Protein AF-A0A520E790-F1 (afdb_monomer_lite)

Foldseek 3Di:
DVVVVVVVVVVVVVVVVVVVVVVVPPPPPCLPDPVNLVVVLLVVLLVLLLVLVVVLCVLPVVVCVVDDPVVVVVVSVVVSVVSSVVLCVLCVVLVVLVVDPDPCCPDPVNVVVSLVSNLVSSLVVSVLSLVQSLVCVPPVDRDDCVCVVVCVPPPCPVVVVVVSCVVPVVSVVVSVVSSVVSNVVSVVDDNDDD

pLDDT: mean 70.54, std 14.1, range [41.44, 87.44]

Structure (mmCIF, N/CA/C/O backbone):
data_AF-A0A520E790-F1
#
_entry.id   AF-A0A520E790-F1
#
loop_
_atom_site.group_PDB
_atom_site.id
_atom_site.type_symbol
_atom_site.label_atom_id
_atom_site.label_alt_id
_atom_site.label_comp_id
_atom_site.label_asym_id
_atom_site.label_entity_id
_atom_site.label_seq_id
_atom_site.pdbx_PDB_ins_code
_atom_site.Cartn_x
_atom_site.Cartn_y
_atom_site.Cartn_z
_atom_site.occupancy
_atom_site.B_iso_or_equiv
_atom_site.auth_seq_id
_atom_site.auth_comp_id
_atom_site.auth_asym_id
_atom_site.auth_atom_id
_atom_site.pdbx_PDB_model_num
ATOM 1 N N . MET A 1 1 ? -52.398 39.952 37.184 1.00 58.78 1 MET A N 1
ATOM 2 C CA . MET A 1 1 ? -51.248 39.103 37.588 1.00 58.78 1 MET A CA 1
ATOM 3 C C . MET A 1 1 ? -51.331 37.661 37.069 1.00 58.78 1 MET A C 1
ATOM 5 O O . MET A 1 1 ? -50.298 37.153 36.661 1.00 58.78 1 MET A O 1
ATOM 9 N N . GLN A 1 2 ? -52.500 37.002 37.021 1.00 54.47 2 GLN A N 1
ATOM 10 C CA . GLN A 1 2 ? -52.620 35.596 36.566 1.00 54.47 2 GLN A CA 1
ATOM 11 C C . GLN A 1 2 ? -52.364 35.361 35.062 1.00 54.47 2 GLN A C 1
ATOM 13 O O . GLN A 1 2 ? -51.805 34.333 34.692 1.00 54.47 2 GLN A O 1
ATOM 18 N N . THR A 1 3 ? -52.694 36.318 34.191 1.00 54.03 3 THR A N 1
ATOM 19 C CA . THR A 1 3 ? -52.482 36.211 32.733 1.00 54.03 3 THR A CA 1
ATOM 20 C C . THR A 1 3 ? -51.003 36.217 32.328 1.00 54.03 3 THR A C 1
ATOM 22 O O . THR A 1 3 ? -50.614 35.474 31.433 1.00 54.03 3 THR A O 1
ATOM 25 N N . GLN A 1 4 ? -50.145 36.963 33.036 1.00 53.28 4 GLN A N 1
ATOM 26 C CA . GLN A 1 4 ? -48.695 36.995 32.780 1.00 53.28 4 GLN A CA 1
ATOM 27 C C . GLN A 1 4 ? -48.017 35.646 33.105 1.00 53.28 4 GLN A C 1
ATOM 29 O O . GLN A 1 4 ? -47.080 35.229 32.425 1.00 53.28 4 GLN A O 1
ATOM 34 N N . PHE A 1 5 ? -48.516 34.945 34.131 1.00 55.78 5 PHE A N 1
ATOM 35 C CA . PHE A 1 5 ? -47.999 33.645 34.575 1.00 55.78 5 PHE A CA 1
ATOM 36 C C . PHE A 1 5 ? -48.330 32.514 33.588 1.00 55.78 5 PHE A C 1
ATOM 38 O O . PHE A 1 5 ? -47.494 31.645 33.328 1.00 55.78 5 PHE A O 1
ATOM 45 N N . TYR A 1 6 ? -49.522 32.549 32.987 1.00 55.97 6 TYR A N 1
ATOM 46 C CA . TYR A 1 6 ? -49.930 31.582 31.963 1.00 55.97 6 TYR A CA 1
ATOM 47 C C . TYR A 1 6 ? -49.116 31.725 30.668 1.00 55.97 6 TYR A C 1
ATOM 49 O O . TYR A 1 6 ? -48.702 30.735 30.073 1.00 55.97 6 TYR A O 1
ATOM 57 N N . ILE A 1 7 ? -48.806 32.957 30.257 1.00 56.66 7 ILE A N 1
ATOM 58 C CA . ILE A 1 7 ? -48.012 33.201 29.042 1.00 56.66 7 ILE A CA 1
ATOM 59 C C . ILE A 1 7 ? -46.547 32.767 29.242 1.00 56.66 7 ILE A C 1
ATOM 61 O O . ILE A 1 7 ? -45.969 32.132 28.361 1.00 56.66 7 ILE A O 1
ATOM 65 N N . SER A 1 8 ? -45.964 33.026 30.420 1.00 55.69 8 SER A N 1
ATOM 66 C CA . SER A 1 8 ? -44.601 32.585 30.763 1.00 55.69 8 SER A CA 1
ATOM 67 C C . SER A 1 8 ? -44.461 31.053 30.793 1.00 55.69 8 SER A C 1
ATOM 69 O O . SER A 1 8 ? -43.501 30.491 30.259 1.00 55.69 8 SER A O 1
ATOM 71 N N . SER A 1 9 ? -45.452 30.350 31.349 1.00 56.56 9 SER A N 1
ATOM 72 C CA . SER A 1 9 ? -45.448 28.880 31.418 1.00 56.56 9 SER A CA 1
ATOM 73 C C . SER A 1 9 ? -45.599 28.216 30.043 1.00 56.56 9 SER A C 1
ATOM 75 O O . SER A 1 9 ? -44.879 27.257 29.757 1.00 56.56 9 SER A O 1
ATOM 77 N N . ILE A 1 10 ? -46.429 28.765 29.149 1.00 59.25 10 ILE A N 1
ATOM 78 C CA . ILE A 1 10 ? -46.562 28.284 27.760 1.00 59.25 10 ILE A CA 1
ATOM 79 C C . ILE A 1 10 ? -45.262 28.504 26.964 1.00 59.25 10 ILE A C 1
ATOM 81 O O . ILE A 1 10 ? -44.822 27.611 26.234 1.00 59.25 10 ILE A O 1
ATOM 85 N N . PHE A 1 11 ? -44.604 29.657 27.130 1.00 55.88 11 PHE A N 1
ATOM 86 C CA . PHE A 1 11 ? -43.344 29.959 26.438 1.00 55.88 11 PHE A CA 1
ATOM 87 C C . PHE A 1 11 ? -42.200 29.039 26.896 1.00 55.88 11 PHE A C 1
ATOM 89 O O . PHE A 1 11 ? -41.407 28.557 26.084 1.00 55.88 11 PHE A O 1
ATOM 96 N N . THR A 1 12 ? -42.166 28.721 28.192 1.00 57.19 12 THR A N 1
ATOM 97 C CA . THR A 1 12 ? -41.185 27.790 28.768 1.00 57.19 12 THR A CA 1
ATOM 98 C C . THR A 1 12 ? -41.418 26.356 28.274 1.00 57.19 12 THR A C 1
ATOM 100 O O . THR A 1 12 ? -40.461 25.679 27.899 1.00 57.19 12 THR A O 1
ATOM 103 N N . TYR A 1 13 ? -42.677 25.908 28.176 1.00 56.22 13 TYR A N 1
ATOM 104 C CA . TYR A 1 13 ? -43.026 24.572 27.670 1.00 56.22 13 TYR A CA 1
ATOM 105 C C . TYR A 1 13 ? -42.624 24.372 26.196 1.00 56.22 13 TYR A C 1
ATOM 107 O O . TYR A 1 13 ? -42.017 23.355 25.850 1.00 56.22 13 TYR A O 1
ATOM 115 N N . ASN A 1 14 ? -42.882 25.361 25.332 1.00 59.22 14 ASN A N 1
ATOM 116 C CA . ASN A 1 14 ? -42.493 25.300 23.916 1.00 59.22 14 ASN A CA 1
ATOM 117 C C . ASN A 1 14 ? -40.972 25.360 23.706 1.00 59.22 14 ASN A C 1
ATOM 119 O O . ASN A 1 14 ? -40.449 24.661 22.840 1.00 59.22 14 ASN A O 1
ATOM 123 N N . SER A 1 15 ? -40.247 26.145 24.511 1.00 59.31 15 SER A N 1
ATOM 124 C CA . SER A 1 15 ? -38.780 26.225 24.452 1.00 59.31 15 SER A CA 1
ATOM 125 C C . SER A 1 15 ? -38.113 24.882 24.791 1.00 59.31 15 SER A C 1
ATOM 127 O O . SER A 1 15 ? -37.240 24.413 24.057 1.00 59.31 15 SER A O 1
ATOM 129 N N . VAL A 1 16 ? -38.584 24.207 25.847 1.00 60.78 16 VAL A N 1
ATOM 130 C CA . VAL A 1 16 ? -38.056 22.900 26.275 1.00 60.78 16 VAL A CA 1
ATOM 131 C C . VAL A 1 16 ? -38.382 21.799 25.259 1.00 60.78 16 VAL A C 1
ATOM 133 O O . VAL A 1 16 ? -37.506 20.999 24.930 1.00 60.78 16 VAL A O 1
ATOM 136 N N . ASN A 1 17 ? -39.595 21.783 24.693 1.00 59.53 17 ASN A N 1
ATOM 137 C CA . ASN A 1 17 ? -39.958 20.831 23.635 1.00 59.53 17 ASN A CA 1
ATOM 138 C C . ASN A 1 17 ? -39.173 21.062 22.334 1.00 59.53 17 ASN A C 1
ATOM 140 O O . ASN A 1 17 ? -38.773 20.097 21.686 1.00 59.53 17 ASN A O 1
ATOM 144 N N . CYS A 1 18 ? -38.890 22.318 21.975 1.00 55.62 18 CYS A N 1
ATOM 145 C CA . CYS A 1 18 ? -38.075 22.648 20.804 1.00 55.62 18 CYS A CA 1
ATOM 146 C C . CYS A 1 18 ? -36.611 22.203 20.990 1.00 55.62 18 CYS A C 1
ATOM 148 O O . CYS A 1 18 ? -36.009 21.637 20.076 1.00 55.62 18 CYS A O 1
ATOM 150 N N . GLN A 1 19 ? -36.056 22.348 22.200 1.00 59.59 19 GLN A N 1
ATOM 151 C CA . GLN A 1 19 ? -34.736 21.804 22.546 1.00 59.59 19 GLN A CA 1
ATOM 152 C C . GLN A 1 19 ? -34.710 20.265 22.557 1.00 59.59 19 GLN A C 1
ATOM 154 O O . GLN A 1 19 ? -33.727 19.671 22.112 1.00 59.59 19 GLN A O 1
ATOM 159 N N . LEU A 1 20 ? -35.778 19.608 23.020 1.00 59.16 20 LEU A N 1
ATOM 160 C CA . LEU A 1 20 ? -35.927 18.148 22.973 1.00 59.16 20 LEU A CA 1
ATOM 161 C C . LEU A 1 20 ? -36.019 17.624 21.533 1.00 59.16 20 LEU A C 1
ATOM 163 O O . LEU A 1 20 ? -35.314 16.676 21.190 1.00 59.16 20 LEU A O 1
ATOM 167 N N . LEU A 1 21 ? -36.813 18.270 20.677 1.00 59.22 21 LEU A N 1
ATOM 168 C CA . LEU A 1 21 ? -36.942 17.932 19.255 1.00 59.22 21 LEU A CA 1
ATOM 169 C C . LEU A 1 21 ? -35.619 18.122 18.499 1.00 59.22 21 LEU A C 1
ATOM 171 O O . LEU A 1 21 ? -35.200 17.219 17.777 1.00 59.22 21 LEU A O 1
ATOM 175 N N . LEU A 1 22 ? -34.901 19.226 18.741 1.00 58.66 22 LEU A N 1
ATOM 176 C CA . LEU A 1 22 ? -33.582 19.476 18.140 1.00 58.66 22 LEU A CA 1
ATOM 177 C C . LEU A 1 22 ? -32.503 18.483 18.592 1.00 58.66 22 LEU A C 1
ATOM 179 O O . LEU A 1 22 ? -31.534 18.258 17.862 1.00 58.66 22 LEU A O 1
ATOM 183 N N . LYS A 1 23 ? -32.654 17.885 19.779 1.00 56.38 23 LYS A N 1
ATOM 184 C CA . LYS A 1 23 ? -31.752 16.847 20.295 1.00 56.38 23 LYS A CA 1
ATOM 185 C C . LYS A 1 23 ? -32.033 15.475 19.670 1.00 56.38 23 LYS A C 1
ATOM 187 O O . LYS A 1 23 ? -31.098 14.695 19.517 1.00 56.38 23 LYS A O 1
ATOM 192 N N . MET A 1 24 ? -33.279 15.202 19.266 1.00 55.88 24 MET A N 1
ATOM 193 C CA . MET A 1 24 ? -33.668 13.965 18.568 1.00 55.88 24 MET A CA 1
ATOM 194 C C . MET A 1 24 ? -33.307 13.969 17.072 1.00 55.88 24 MET A C 1
ATOM 196 O O . MET A 1 24 ? -33.122 12.903 16.494 1.00 55.88 24 MET A O 1
ATOM 200 N N . THR A 1 25 ? -33.156 15.143 16.447 1.00 53.72 25 THR A N 1
ATOM 201 C CA . THR A 1 25 ? -32.774 15.294 15.027 1.00 53.72 25 THR A CA 1
ATOM 202 C C . THR A 1 25 ? -31.285 15.558 14.799 1.00 53.72 25 THR A C 1
ATOM 204 O O . THR A 1 25 ? -30.902 15.953 13.700 1.00 53.72 25 THR A O 1
ATOM 207 N N . GLN A 1 26 ? -30.420 15.374 15.801 1.00 50.78 26 GLN A N 1
ATOM 208 C CA . GLN A 1 26 ? -28.979 15.401 15.546 1.00 50.78 26 GLN A CA 1
ATOM 209 C C . GLN A 1 26 ? -28.615 14.133 14.764 1.00 50.78 26 GLN A C 1
ATOM 211 O O . GLN A 1 26 ? -28.761 13.039 15.317 1.00 50.78 26 GLN A O 1
ATOM 216 N N . PRO A 1 27 ? -28.166 14.230 13.495 1.00 41.44 27 PRO A N 1
ATOM 217 C CA . PRO A 1 27 ? -27.719 13.063 12.756 1.00 41.44 27 PRO A CA 1
ATOM 218 C C . PRO A 1 27 ? -26.587 12.430 13.555 1.00 41.44 27 PRO A C 1
ATOM 220 O O . PRO A 1 27 ? -25.546 13.046 13.796 1.00 41.44 27 PRO A O 1
ATOM 223 N N . ASN A 1 28 ? -26.862 11.219 14.034 1.00 42.75 28 ASN A N 1
ATOM 224 C CA . ASN A 1 28 ? -25.993 10.463 14.909 1.00 42.75 28 ASN A CA 1
ATOM 225 C C . ASN A 1 28 ? -24.577 10.479 14.322 1.00 42.75 28 ASN A C 1
ATOM 227 O O . ASN A 1 28 ? -24.386 10.199 13.134 1.00 42.75 28 ASN A O 1
ATOM 231 N N . LYS A 1 29 ? -23.611 10.919 15.130 1.00 44.19 29 LYS A N 1
ATOM 232 C CA . LYS A 1 29 ? -22.234 11.220 14.737 1.00 44.19 29 LYS A CA 1
ATOM 233 C C . LYS A 1 29 ? -21.560 9.933 14.278 1.00 44.19 29 LYS A C 1
ATOM 235 O O . LYS A 1 29 ? -20.901 9.289 15.077 1.00 44.19 29 LYS A O 1
ATOM 240 N N . SER A 1 30 ? -21.784 9.578 13.009 1.00 45.53 30 SER A N 1
ATOM 241 C CA . SER A 1 30 ? -21.309 8.399 12.279 1.00 45.53 30 SER A CA 1
ATOM 242 C C . SER A 1 30 ? -20.645 7.368 13.191 1.00 45.53 30 SER A C 1
ATOM 244 O O . SER A 1 30 ? -19.416 7.287 13.258 1.00 45.53 30 SER A O 1
ATOM 246 N N . GLU A 1 31 ? -21.460 6.586 13.904 1.00 50.09 31 GLU A N 1
ATOM 247 C CA . GLU A 1 31 ? -21.016 5.325 14.488 1.00 50.09 31 GLU A CA 1
ATOM 248 C C . GLU A 1 31 ? -20.663 4.410 13.315 1.00 50.09 31 GLU A C 1
ATOM 250 O O . GLU A 1 31 ? -21.467 3.621 12.817 1.00 50.09 31 GLU A O 1
ATOM 255 N N . LYS A 1 32 ? -19.468 4.606 12.752 1.00 52.78 32 LYS A N 1
ATOM 256 C CA . LYS A 1 32 ? -18.993 3.770 11.662 1.00 52.78 32 LYS A CA 1
ATOM 257 C C . LYS A 1 32 ? -18.826 2.382 12.245 1.00 52.78 32 LYS A C 1
ATOM 259 O O . LYS A 1 32 ? -17.921 2.150 13.046 1.00 52.78 32 LYS A O 1
ATOM 264 N N . SER A 1 33 ? -19.704 1.479 11.815 1.00 68.56 33 SER A N 1
ATOM 265 C CA . SER A 1 33 ? -19.596 0.050 12.076 1.00 68.56 33 SER A CA 1
ATOM 266 C C . SER A 1 33 ? -18.138 -0.386 11.931 1.00 68.56 33 SER A C 1
ATOM 268 O O . SER A 1 33 ? -17.451 0.011 10.987 1.00 68.56 33 SER A O 1
ATOM 270 N N . ILE A 1 34 ? -17.653 -1.193 12.873 1.00 71.50 34 ILE A N 1
ATOM 271 C CA . ILE A 1 34 ? -16.273 -1.704 12.896 1.00 71.50 34 ILE A CA 1
ATOM 272 C C . ILE A 1 34 ? -15.868 -2.286 11.530 1.00 71.50 34 ILE A C 1
ATOM 274 O O . ILE A 1 34 ? -14.732 -2.109 11.086 1.00 71.50 34 ILE A O 1
ATOM 278 N N . TYR A 1 35 ? -16.831 -2.888 10.826 1.00 75.31 35 TYR A N 1
ATOM 279 C CA . TYR A 1 35 ? -16.665 -3.439 9.487 1.00 75.31 35 TYR A CA 1
ATOM 280 C C . TYR A 1 35 ? -16.432 -2.363 8.418 1.00 75.31 35 TYR A C 1
ATOM 282 O O . TYR A 1 35 ? -15.585 -2.550 7.550 1.00 75.31 35 TYR A O 1
ATOM 290 N N . LEU A 1 36 ? -17.098 -1.206 8.505 1.00 77.38 36 LEU A N 1
ATOM 291 C CA . LEU A 1 36 ? -16.861 -0.070 7.604 1.00 77.38 36 LEU A CA 1
ATOM 292 C C . LEU A 1 36 ? -15.467 0.530 7.809 1.00 77.38 36 LEU A C 1
ATOM 294 O O . LEU A 1 36 ? -14.796 0.882 6.840 1.00 77.38 36 LEU A O 1
ATOM 298 N N . ALA A 1 37 ? -15.008 0.626 9.059 1.00 76.94 37 ALA A N 1
ATOM 299 C CA . ALA A 1 37 ? -13.653 1.090 9.347 1.00 76.94 37 ALA A CA 1
ATOM 300 C C . ALA A 1 37 ? -12.593 0.111 8.813 1.00 76.94 37 ALA A C 1
ATOM 302 O O . ALA A 1 37 ? -11.568 0.543 8.282 1.00 76.94 37 ALA A O 1
ATOM 303 N N . LEU A 1 38 ? -12.846 -1.197 8.917 1.00 77.62 38 LEU A N 1
ATOM 304 C CA . LEU A 1 38 ? -11.974 -2.226 8.355 1.00 77.62 38 LEU A CA 1
ATOM 305 C C . LEU A 1 38 ? -11.946 -2.165 6.822 1.00 77.62 38 LEU A C 1
ATOM 307 O O . LEU A 1 38 ? -10.863 -2.116 6.243 1.00 77.62 38 LEU A O 1
ATOM 311 N N . ALA A 1 39 ? -13.116 -2.088 6.183 1.00 82.31 39 ALA A N 1
ATOM 312 C CA . ALA A 1 39 ? -13.239 -1.967 4.733 1.00 82.31 39 ALA A CA 1
ATOM 313 C C . ALA A 1 39 ? -12.495 -0.733 4.207 1.00 82.31 39 ALA A C 1
ATOM 315 O O . ALA A 1 39 ? -11.706 -0.850 3.275 1.00 82.31 39 ALA A O 1
ATOM 316 N N . TYR A 1 40 ? -12.647 0.426 4.858 1.00 84.62 40 TYR A N 1
ATOM 317 C CA . TYR A 1 40 ? -11.905 1.633 4.486 1.00 84.62 40 TYR A CA 1
ATOM 318 C C . TYR A 1 40 ? -10.386 1.426 4.531 1.00 84.62 40 TYR A C 1
ATOM 320 O O . TYR A 1 40 ? -9.685 1.830 3.606 1.00 84.62 40 TYR A O 1
ATOM 328 N N . ARG A 1 41 ? -9.866 0.784 5.585 1.00 82.62 41 ARG A N 1
ATOM 329 C CA . ARG A 1 41 ? -8.424 0.522 5.728 1.00 82.62 41 ARG A CA 1
ATOM 330 C C . ARG A 1 41 ? -7.901 -0.398 4.625 1.00 82.62 41 ARG A C 1
ATOM 332 O O . ARG A 1 41 ? -6.829 -0.135 4.089 1.00 82.62 41 ARG A O 1
ATOM 339 N N . PHE A 1 42 ? -8.659 -1.432 4.265 1.00 83.50 42 PHE A N 1
ATOM 340 C CA . PHE A 1 42 ? -8.308 -2.326 3.158 1.00 83.50 42 PHE A CA 1
ATOM 341 C C . PHE A 1 42 ? -8.361 -1.621 1.800 1.00 83.50 42 PHE A C 1
ATOM 343 O O . PHE A 1 42 ? -7.429 -1.758 1.011 1.00 83.50 42 PHE A O 1
ATOM 350 N N . THR A 1 43 ? -9.395 -0.821 1.538 1.00 86.12 43 THR A N 1
ATOM 351 C CA . THR A 1 43 ? -9.492 -0.037 0.298 1.00 86.12 43 THR A CA 1
ATOM 352 C C . THR A 1 43 ? -8.340 0.956 0.175 1.00 86.12 43 THR A C 1
ATOM 354 O O . THR A 1 43 ? -7.735 1.077 -0.885 1.00 86.12 43 THR A O 1
ATOM 357 N N . LEU A 1 44 ? -7.989 1.632 1.267 1.00 85.88 44 LEU A N 1
ATOM 358 C CA . LEU A 1 44 ? -6.854 2.547 1.319 1.00 85.88 44 LEU A CA 1
ATOM 359 C C . LEU A 1 44 ? -5.537 1.831 0.992 1.00 85.88 44 LEU A C 1
ATOM 361 O O . LEU A 1 44 ? -4.747 2.347 0.206 1.00 85.88 44 LEU A O 1
ATOM 365 N N . LEU A 1 45 ? -5.315 0.636 1.548 1.00 84.94 45 LEU A N 1
ATOM 366 C CA . LEU A 1 45 ? -4.145 -0.183 1.222 1.00 84.94 45 LEU A CA 1
ATOM 367 C C . LEU A 1 45 ? -4.110 -0.578 -0.254 1.00 84.94 45 LEU A C 1
ATOM 369 O O . LEU A 1 45 ? -3.059 -0.469 -0.880 1.00 84.94 45 LEU A O 1
ATOM 373 N N . LEU A 1 46 ? -5.248 -0.980 -0.823 1.00 86.50 46 LEU A N 1
ATOM 374 C CA . LEU A 1 46 ? -5.342 -1.306 -2.246 1.00 86.50 46 LEU A CA 1
ATOM 375 C C . 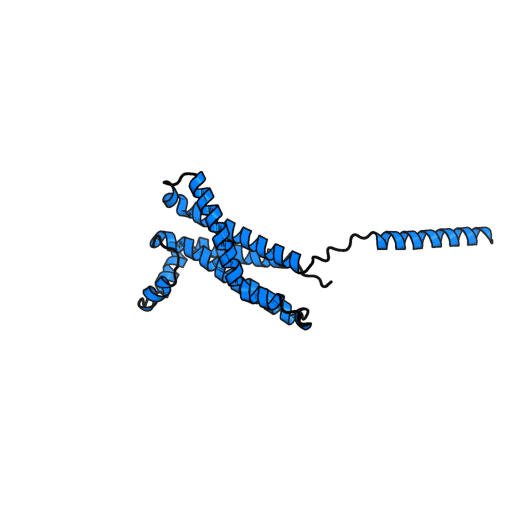LEU A 1 46 ? -4.990 -0.114 -3.133 1.00 86.50 46 LEU A C 1
ATOM 377 O O . LEU A 1 46 ? -4.250 -0.278 -4.099 1.00 86.50 46 LEU A O 1
ATOM 381 N N . VAL A 1 47 ? -5.464 1.086 -2.787 1.00 87.12 47 VAL A N 1
ATOM 382 C CA . VAL A 1 47 ? -5.095 2.315 -3.503 1.00 87.12 47 VAL A CA 1
ATOM 383 C C . VAL A 1 47 ? -3.594 2.571 -3.389 1.00 87.12 47 VAL A C 1
ATOM 385 O O . VAL A 1 47 ? -2.948 2.831 -4.400 1.00 87.12 47 VAL A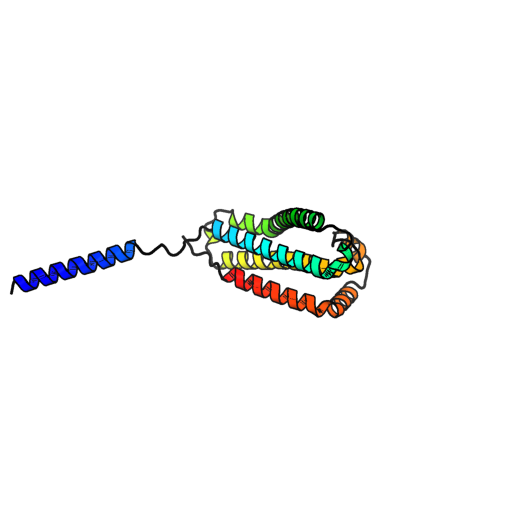 O 1
ATOM 388 N N . LEU A 1 48 ? -3.013 2.442 -2.192 1.00 85.50 48 LEU A N 1
ATOM 389 C CA . LEU A 1 48 ? -1.569 2.602 -2.001 1.00 85.50 48 LEU A CA 1
ATOM 390 C C . LEU A 1 48 ? -0.756 1.618 -2.857 1.00 85.50 48 LEU A C 1
ATOM 392 O O . LEU A 1 48 ? 0.201 2.030 -3.512 1.00 85.50 48 LEU A O 1
ATOM 396 N N . TYR A 1 49 ? -1.142 0.341 -2.882 1.00 84.75 49 TYR A N 1
ATOM 397 C CA . TYR A 1 49 ? -0.473 -0.689 -3.683 1.00 84.75 49 TYR A CA 1
ATOM 398 C C . TYR A 1 49 ? -0.636 -0.429 -5.182 1.00 84.75 49 TYR A C 1
ATOM 400 O O . TYR A 1 49 ? 0.328 -0.556 -5.936 1.00 84.75 49 TYR A O 1
ATOM 408 N N . ALA A 1 50 ? -1.815 0.020 -5.617 1.00 85.31 50 ALA A N 1
ATOM 409 C CA . ALA A 1 50 ? -2.049 0.406 -7.003 1.00 85.31 50 ALA A CA 1
ATOM 410 C C . ALA A 1 50 ? -1.168 1.593 -7.424 1.00 85.31 50 ALA A C 1
ATOM 412 O O . ALA A 1 50 ? -0.603 1.564 -8.517 1.00 85.31 50 ALA A O 1
ATOM 413 N N . VAL A 1 51 ? -0.992 2.601 -6.557 1.00 85.50 51 VAL A N 1
ATOM 414 C CA . VAL A 1 51 ? -0.076 3.728 -6.811 1.00 85.50 51 VAL A CA 1
ATOM 415 C C . VAL A 1 51 ? 1.373 3.247 -6.877 1.00 85.50 51 VAL A C 1
ATOM 417 O O . VAL A 1 51 ? 2.092 3.649 -7.789 1.00 85.50 51 VAL A O 1
ATOM 420 N N . CYS A 1 52 ? 1.795 2.348 -5.979 1.00 82.31 52 CYS A N 1
ATOM 421 C CA . CYS A 1 52 ? 3.124 1.735 -6.058 1.00 82.31 52 CYS A CA 1
ATOM 422 C C . CYS A 1 52 ? 3.306 1.001 -7.394 1.00 82.31 52 CYS A C 1
ATOM 424 O O . CYS A 1 52 ? 4.296 1.212 -8.085 1.00 82.31 52 CYS A O 1
ATOM 426 N N . ARG A 1 53 ? 2.326 0.208 -7.837 1.00 84.44 53 ARG A N 1
ATOM 427 C CA . ARG A 1 53 ? 2.423 -0.472 -9.134 1.00 84.44 53 ARG A CA 1
ATOM 428 C C . ARG A 1 53 ? 2.472 0.501 -10.312 1.00 84.44 53 ARG A C 1
ATOM 430 O O . ARG A 1 53 ? 3.219 0.268 -11.259 1.00 84.44 53 ARG A O 1
ATOM 437 N N . LEU A 1 54 ? 1.687 1.574 -10.274 1.00 83.94 54 LEU A N 1
ATOM 438 C CA . LEU A 1 54 ? 1.741 2.621 -11.294 1.00 83.94 54 LEU A CA 1
ATOM 439 C C . LEU A 1 54 ? 3.127 3.264 -11.339 1.00 83.94 54 LEU A C 1
ATOM 441 O O . LEU A 1 54 ? 3.701 3.392 -12.416 1.00 83.94 54 LEU A O 1
ATOM 445 N N . GLY A 1 55 ? 3.698 3.586 -10.177 1.00 80.62 55 GLY A N 1
ATOM 446 C CA . GLY A 1 55 ? 5.076 4.058 -10.072 1.00 80.62 55 GLY A CA 1
ATOM 447 C C . GLY A 1 55 ? 6.072 3.071 -10.684 1.00 80.62 55 GLY A C 1
ATOM 448 O O . GLY A 1 55 ? 6.964 3.487 -11.419 1.00 80.62 55 GLY A O 1
ATOM 449 N N . PHE A 1 56 ? 5.899 1.770 -10.435 1.00 79.31 56 PHE A N 1
ATOM 450 C CA . PHE A 1 56 ? 6.769 0.723 -10.975 1.00 79.31 56 PHE A CA 1
ATOM 451 C C . PHE A 1 56 ? 6.709 0.673 -12.501 1.00 79.31 56 PHE A C 1
ATOM 453 O O . PHE A 1 56 ? 7.747 0.598 -13.161 1.00 79.31 56 PHE A O 1
ATOM 460 N N . TYR A 1 57 ? 5.500 0.750 -13.056 1.00 79.75 57 TYR A N 1
ATOM 461 C CA . TYR A 1 57 ? 5.280 0.805 -14.496 1.00 79.75 57 TYR A CA 1
ATOM 462 C C . TYR A 1 57 ? 5.930 2.052 -15.112 1.00 79.75 57 TYR A C 1
ATOM 464 O O . TYR A 1 57 ? 6.661 1.930 -16.091 1.00 79.75 57 TYR A O 1
ATOM 472 N N . LEU A 1 58 ? 5.742 3.230 -14.501 1.00 79.62 58 LEU A N 1
ATOM 473 C CA . LEU A 1 58 ? 6.333 4.490 -14.967 1.00 79.62 58 LEU A CA 1
ATOM 474 C C . LEU A 1 58 ? 7.869 4.478 -14.913 1.00 79.62 58 LEU A C 1
ATOM 476 O O . LEU A 1 58 ? 8.523 4.962 -15.834 1.00 79.62 58 LEU A O 1
ATOM 480 N N . ALA A 1 59 ? 8.452 3.891 -13.868 1.00 73.62 59 ALA A N 1
ATOM 481 C CA . ALA A 1 59 ? 9.902 3.765 -13.725 1.00 73.62 59 ALA A CA 1
ATOM 482 C C . ALA A 1 59 ? 10.528 2.806 -14.754 1.00 73.62 59 ALA A C 1
ATOM 484 O O . ALA A 1 59 ? 11.715 2.915 -15.056 1.00 73.62 59 ALA A O 1
ATOM 485 N N . ASN A 1 60 ? 9.734 1.880 -15.298 1.00 74.88 60 ASN A N 1
ATOM 486 C CA . ASN A 1 60 ? 10.180 0.819 -16.198 1.00 74.88 60 ASN A CA 1
ATOM 487 C C . ASN A 1 60 ? 9.491 0.877 -17.571 1.00 74.88 60 ASN A C 1
ATOM 489 O O . ASN A 1 60 ? 9.416 -0.139 -18.258 1.00 74.88 60 ASN A O 1
ATOM 493 N N . LEU A 1 61 ? 9.007 2.050 -18.002 1.00 76.25 61 LEU A N 1
ATOM 494 C CA . LEU A 1 61 ? 8.307 2.210 -19.288 1.00 76.25 61 LEU A CA 1
ATOM 495 C C . LEU A 1 61 ? 9.103 1.637 -20.464 1.00 76.25 61 LEU A C 1
ATOM 497 O O . LEU A 1 61 ? 8.536 0.971 -21.326 1.00 76.25 61 LEU A O 1
ATOM 501 N N . SER A 1 62 ? 10.427 1.817 -20.450 1.00 71.62 62 SER A N 1
ATOM 502 C CA . SER A 1 62 ? 11.326 1.313 -21.491 1.00 71.62 62 SER A CA 1
ATOM 503 C C . SER A 1 62 ? 11.247 -0.203 -21.701 1.00 71.62 62 SER A C 1
ATOM 505 O O . SER A 1 62 ? 11.433 -0.667 -22.824 1.00 71.62 62 SER A O 1
ATOM 507 N N . LEU A 1 63 ? 10.928 -0.971 -20.655 1.00 68.12 63 LEU A N 1
ATOM 508 C CA . LEU A 1 63 ? 10.782 -2.429 -20.708 1.00 68.12 63 LEU A CA 1
ATOM 509 C C . LEU A 1 63 ? 9.430 -2.862 -21.291 1.00 68.12 63 LEU A C 1
ATOM 511 O O . LEU A 1 63 ? 9.331 -3.933 -21.887 1.00 68.12 63 LEU A O 1
ATOM 515 N N . PHE A 1 64 ? 8.397 -2.031 -21.150 1.00 72.50 64 PHE A N 1
ATOM 516 C CA . PHE A 1 64 ? 7.024 -2.344 -21.557 1.00 72.50 64 PHE A CA 1
ATOM 517 C C . PHE A 1 64 ? 6.620 -1.721 -22.900 1.00 72.50 64 PHE A C 1
ATOM 519 O O . PHE A 1 64 ? 5.490 -1.909 -23.335 1.00 72.50 64 PHE A O 1
ATOM 526 N N . ASN A 1 65 ? 7.544 -1.051 -23.596 1.00 71.81 65 ASN A N 1
ATOM 527 C CA . ASN A 1 65 ? 7.308 -0.405 -24.896 1.00 71.81 65 ASN A CA 1
ATOM 528 C C . ASN A 1 65 ? 6.789 -1.341 -26.007 1.00 71.81 65 ASN A C 1
ATOM 530 O O . ASN A 1 65 ? 6.304 -0.862 -27.025 1.00 71.81 65 ASN A O 1
ATOM 534 N N . HIS A 1 66 ? 6.908 -2.659 -25.839 1.00 78.12 66 HIS A N 1
ATOM 535 C CA . HIS A 1 66 ? 6.431 -3.660 -26.795 1.00 78.12 66 HIS A CA 1
ATOM 536 C C . HIS A 1 66 ? 4.966 -4.078 -26.574 1.00 78.12 66 HIS A C 1
ATOM 538 O O . HIS A 1 66 ? 4.439 -4.843 -27.378 1.00 78.12 66 HIS A O 1
ATOM 544 N N . LEU A 1 67 ? 4.325 -3.621 -25.492 1.00 79.44 67 LEU A N 1
ATOM 545 C CA . LEU A 1 67 ? 2.961 -4.001 -25.128 1.00 79.44 67 LEU A CA 1
ATOM 546 C C . LEU A 1 67 ? 1.946 -2.948 -25.571 1.00 79.44 67 LEU A C 1
ATOM 548 O O . LEU A 1 67 ? 2.160 -1.742 -25.424 1.00 79.44 67 LEU A O 1
ATOM 552 N N . ASN A 1 68 ? 0.792 -3.410 -26.041 1.00 85.06 68 ASN A N 1
ATOM 553 C CA . ASN A 1 68 ? -0.332 -2.535 -26.361 1.00 85.06 68 ASN A CA 1
ATOM 554 C C . ASN A 1 68 ? -1.021 -2.027 -25.085 1.00 85.06 68 ASN A C 1
ATOM 556 O O . ASN A 1 68 ? -1.078 -2.718 -24.068 1.00 85.06 68 ASN A O 1
ATOM 560 N N . PHE A 1 69 ? -1.649 -0.847 -25.144 1.00 82.38 69 PHE A N 1
ATOM 561 C CA . PHE A 1 69 ?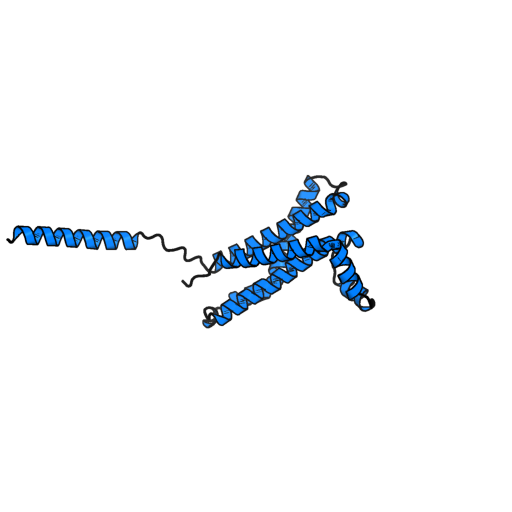 -2.351 -0.259 -23.991 1.00 82.38 69 PHE A CA 1
ATOM 562 C C . PHE A 1 69 ? -3.396 -1.207 -23.369 1.00 82.38 69 PHE A C 1
ATOM 564 O O . PHE A 1 69 ? -3.508 -1.306 -22.146 1.00 82.38 69 PHE A O 1
ATOM 571 N N . SER A 1 70 ? -4.120 -1.964 -24.198 1.00 84.56 70 SER A N 1
ATOM 572 C CA . SER A 1 70 ? -5.092 -2.967 -23.746 1.00 84.56 70 SER A CA 1
ATOM 573 C C . SER A 1 70 ? -4.447 -4.121 -22.969 1.00 84.56 70 SER A C 1
ATOM 575 O O . SER A 1 70 ? -5.015 -4.589 -21.983 1.00 84.56 70 SER A O 1
ATOM 577 N N . GLU A 1 71 ? -3.251 -4.556 -23.366 1.00 83.81 71 GLU A N 1
ATOM 578 C CA . GLU A 1 71 ? -2.494 -5.608 -22.674 1.00 83.81 71 GLU A CA 1
ATOM 579 C C . GLU A 1 71 ? -1.973 -5.100 -21.329 1.00 83.81 71 GLU A C 1
ATOM 581 O O . GLU A 1 71 ? -2.057 -5.802 -20.321 1.00 83.81 71 GLU A O 1
ATOM 586 N N . ILE A 1 72 ? -1.527 -3.842 -21.283 1.00 84.00 72 ILE A N 1
ATOM 587 C CA . ILE A 1 72 ? -1.083 -3.177 -20.053 1.00 84.00 72 ILE A CA 1
ATOM 588 C C . ILE A 1 72 ? -2.238 -3.080 -19.053 1.00 84.00 72 ILE A C 1
ATOM 590 O O . ILE A 1 72 ? -2.064 -3.426 -17.884 1.00 84.00 72 ILE A O 1
ATOM 594 N N . LEU A 1 73 ? -3.437 -2.694 -19.501 1.00 85.00 73 LEU A N 1
ATOM 595 C CA . LEU A 1 73 ? -4.632 -2.687 -18.651 1.00 85.00 73 LEU A CA 1
ATOM 596 C C . LEU A 1 73 ? -5.010 -4.090 -18.163 1.00 85.00 73 LEU A C 1
ATOM 598 O O . LEU A 1 73 ? -5.356 -4.251 -16.991 1.00 85.00 73 LEU A O 1
ATOM 602 N N . TYR A 1 74 ? -4.915 -5.109 -19.020 1.00 87.12 74 TYR A N 1
ATOM 603 C CA . TYR A 1 74 ? -5.192 -6.494 -18.636 1.00 87.12 74 TYR A CA 1
ATOM 604 C C . TYR A 1 74 ? -4.210 -6.999 -17.568 1.00 87.12 74 TYR A C 1
ATOM 606 O O . TYR A 1 74 ? -4.628 -7.566 -16.553 1.00 87.12 74 TYR A O 1
ATOM 614 N N . ILE A 1 75 ? -2.913 -6.727 -17.740 1.00 85.56 75 ILE A N 1
ATOM 615 C CA . ILE A 1 75 ? -1.868 -7.062 -16.763 1.00 85.56 75 ILE A CA 1
ATOM 616 C C . ILE A 1 75 ? -2.081 -6.284 -15.462 1.00 85.56 75 ILE A C 1
ATOM 618 O O . ILE A 1 75 ? -1.955 -6.856 -14.379 1.00 85.56 75 ILE A O 1
ATOM 622 N N . PHE A 1 76 ? -2.453 -5.004 -15.540 1.00 86.94 76 PHE A N 1
ATOM 623 C CA . PHE A 1 76 ? -2.732 -4.188 -14.360 1.00 86.94 76 PHE A CA 1
ATOM 624 C C . PHE A 1 76 ? -3.938 -4.725 -13.578 1.00 86.94 76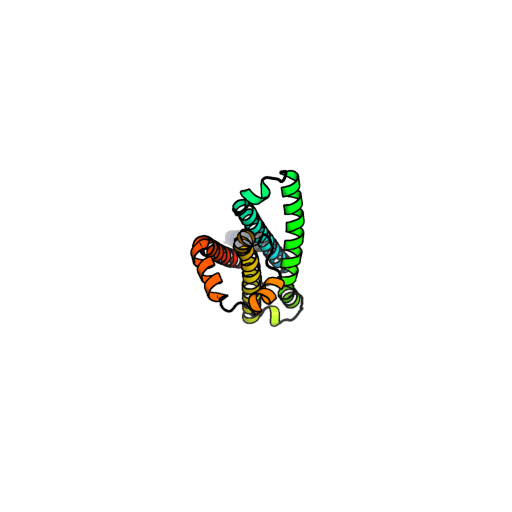 PHE A C 1
ATOM 626 O O . PHE A 1 76 ? -3.860 -4.882 -12.358 1.00 86.94 76 PHE A O 1
ATOM 633 N N . ALA A 1 77 ? -5.019 -5.099 -14.271 1.00 85.38 77 ALA A N 1
ATOM 634 C CA . ALA A 1 77 ? -6.202 -5.711 -13.670 1.00 85.38 77 ALA A CA 1
ATOM 635 C C . ALA A 1 77 ? -5.892 -7.077 -13.032 1.00 85.38 77 ALA A C 1
ATOM 637 O O . ALA A 1 77 ? -6.329 -7.353 -11.911 1.00 85.38 77 ALA A O 1
ATOM 638 N N . GLY A 1 78 ? -5.104 -7.921 -13.708 1.00 85.50 78 GLY A N 1
ATOM 639 C CA . GLY A 1 78 ? -4.602 -9.179 -13.145 1.00 85.50 78 GLY A CA 1
ATOM 640 C C . GLY A 1 78 ? -3.725 -8.946 -11.913 1.00 85.50 78 GLY A C 1
ATOM 641 O O . GLY A 1 78 ? -3.863 -9.630 -10.898 1.00 85.50 78 GLY A O 1
ATOM 642 N N . GLY A 1 79 ? -2.890 -7.912 -11.960 1.00 84.38 79 GLY A N 1
ATOM 643 C CA . GLY A 1 79 ? -2.069 -7.495 -10.840 1.00 84.38 79 GLY A CA 1
ATOM 644 C C . GLY A 1 79 ? -2.895 -7.075 -9.621 1.00 84.38 79 GLY A C 1
ATOM 645 O O . GLY A 1 79 ? -2.504 -7.403 -8.501 1.00 84.38 79 GLY A O 1
ATOM 646 N N . ILE A 1 80 ? -4.003 -6.345 -9.797 1.00 85.69 80 ILE A N 1
ATOM 647 C CA . ILE A 1 80 ? -4.838 -5.898 -8.666 1.00 85.69 80 ILE A CA 1
ATOM 648 C C . ILE A 1 80 ? -5.369 -7.116 -7.905 1.00 85.69 80 ILE A C 1
ATOM 650 O O . ILE A 1 80 ? -5.360 -7.127 -6.676 1.00 85.69 80 ILE A O 1
ATOM 654 N N . LYS A 1 81 ? -5.762 -8.180 -8.618 1.00 87.44 81 LYS A N 1
ATOM 655 C CA . LYS A 1 81 ? -6.179 -9.445 -7.990 1.00 87.44 81 LYS A CA 1
ATOM 656 C C . LYS A 1 81 ? -5.059 -10.041 -7.137 1.00 87.44 81 LYS A C 1
ATOM 658 O O . LYS A 1 81 ? -5.318 -10.503 -6.029 1.00 87.44 81 LYS A O 1
ATOM 663 N N . PHE A 1 82 ? -3.821 -9.992 -7.627 1.00 85.19 82 PHE A N 1
ATOM 664 C CA . PHE A 1 82 ? -2.657 -10.455 -6.875 1.00 85.19 82 PHE A CA 1
ATOM 665 C C . PHE A 1 82 ? -2.405 -9.611 -5.615 1.00 85.19 82 PHE A C 1
ATOM 667 O O . PHE A 1 82 ? -2.159 -10.172 -4.549 1.00 85.19 82 PHE A O 1
ATOM 674 N N . ASP A 1 83 ? -2.548 -8.284 -5.699 1.00 85.94 83 ASP A N 1
ATOM 675 C CA . ASP A 1 83 ? -2.380 -7.395 -4.539 1.00 85.94 83 ASP A CA 1
ATOM 676 C C . ASP A 1 83 ? -3.454 -7.635 -3.478 1.00 85.94 83 ASP A C 1
ATOM 678 O O . ASP A 1 83 ? -3.145 -7.626 -2.289 1.00 85.94 83 ASP A O 1
ATOM 682 N N . ILE A 1 84 ? -4.700 -7.902 -3.887 1.00 86.62 84 ILE A N 1
ATOM 683 C CA . ILE A 1 84 ? -5.784 -8.261 -2.960 1.00 86.62 84 ILE A CA 1
ATOM 684 C C . ILE A 1 84 ? -5.398 -9.508 -2.161 1.00 86.62 84 ILE A C 1
ATOM 686 O O . ILE A 1 84 ? -5.492 -9.504 -0.933 1.00 86.62 84 ILE A O 1
ATOM 690 N N . VAL A 1 85 ? -4.933 -10.563 -2.837 1.00 86.06 85 VAL A N 1
ATOM 691 C CA . VAL A 1 85 ? -4.522 -11.807 -2.171 1.00 86.06 85 VAL A CA 1
ATOM 692 C C . VAL A 1 85 ? -3.330 -11.553 -1.246 1.00 86.06 85 VAL A C 1
ATOM 694 O O . VAL A 1 85 ? -3.368 -11.958 -0.086 1.00 86.06 85 VAL A O 1
ATOM 697 N N . ALA A 1 86 ? -2.311 -10.823 -1.706 1.00 85.19 86 ALA A N 1
ATOM 698 C CA . ALA A 1 86 ? -1.146 -10.480 -0.891 1.00 85.19 86 ALA A CA 1
ATOM 699 C C . ALA A 1 86 ? -1.531 -9.681 0.368 1.00 85.19 86 ALA A C 1
ATOM 701 O O . ALA A 1 86 ? -1.087 -10.009 1.470 1.00 85.19 86 ALA A O 1
ATOM 702 N N . LEU A 1 87 ? -2.408 -8.681 0.235 1.00 86.81 87 LEU A N 1
ATOM 703 C CA . LEU A 1 87 ? -2.906 -7.889 1.360 1.00 86.81 87 LEU A CA 1
ATOM 704 C C . LEU A 1 87 ? -3.698 -8.736 2.354 1.00 86.81 87 LEU A C 1
ATOM 706 O O . LEU A 1 87 ? -3.532 -8.550 3.561 1.00 86.81 87 LEU A O 1
ATOM 710 N N . LEU A 1 88 ? -4.528 -9.667 1.878 1.00 86.69 88 LEU A N 1
ATOM 711 C CA . LEU A 1 88 ? -5.248 -10.603 2.743 1.00 86.69 88 LEU A CA 1
ATOM 712 C C . LEU A 1 88 ? -4.290 -11.536 3.490 1.00 86.69 88 LEU A C 1
ATOM 714 O O . LEU A 1 88 ? -4.496 -11.768 4.677 1.00 86.69 88 LEU A O 1
ATOM 718 N N . TYR A 1 89 ? -3.222 -12.014 2.845 1.00 85.00 89 TYR A N 1
ATOM 719 C CA . TYR A 1 89 ? -2.196 -12.830 3.502 1.00 85.00 89 TYR A CA 1
ATOM 720 C C . TYR A 1 89 ? -1.434 -12.046 4.575 1.00 85.00 89 TYR A C 1
ATOM 722 O O . TYR A 1 89 ? -1.348 -12.504 5.715 1.00 85.00 89 TYR A O 1
ATOM 730 N N . ILE A 1 90 ? -0.942 -10.846 4.250 1.00 85.94 90 ILE A N 1
ATOM 731 C CA . ILE A 1 90 ? -0.195 -9.982 5.183 1.00 85.94 90 ILE A CA 1
ATOM 732 C C . ILE A 1 90 ? -1.062 -9.595 6.386 1.00 85.94 90 ILE A C 1
ATOM 734 O O . ILE A 1 90 ? -0.602 -9.605 7.527 1.00 85.94 90 ILE A O 1
ATOM 738 N N . ASN A 1 91 ? -2.337 -9.288 6.142 1.00 87.19 91 ASN A N 1
ATOM 739 C CA . ASN A 1 91 ? -3.272 -8.865 7.180 1.00 87.19 91 ASN A CA 1
ATOM 740 C C . ASN A 1 91 ? -4.079 -10.021 7.785 1.00 87.19 91 ASN A C 1
ATOM 742 O O . ASN A 1 91 ? -4.947 -9.766 8.617 1.00 87.19 91 ASN A O 1
ATOM 746 N N . SER A 1 92 ? -3.810 -11.276 7.419 1.00 84.62 92 SER A N 1
ATOM 747 C CA . SER A 1 92 ? -4.559 -12.445 7.905 1.00 84.62 92 SER A CA 1
ATOM 748 C C . SER A 1 92 ? -4.552 -12.522 9.432 1.00 84.62 92 SER A C 1
ATOM 750 O O . SER A 1 92 ? -5.608 -12.625 10.056 1.00 84.62 92 SER A O 1
ATOM 752 N N . LEU A 1 93 ? -3.378 -12.344 10.045 1.00 84.94 93 LEU A N 1
ATOM 753 C CA . LEU A 1 93 ? -3.213 -12.303 11.497 1.00 84.94 93 LEU A CA 1
ATOM 754 C C . LEU A 1 93 ? -4.044 -11.175 12.127 1.00 84.94 93 LEU A C 1
ATOM 756 O O . LEU A 1 93 ? -4.733 -11.382 13.121 1.00 84.94 93 LEU A O 1
ATOM 760 N N . PHE A 1 94 ? -4.036 -9.990 11.518 1.00 85.19 94 PHE A N 1
ATOM 761 C CA . PHE A 1 94 ? -4.819 -8.847 11.985 1.00 85.19 94 PHE A CA 1
ATOM 762 C C . PHE A 1 94 ? -6.334 -9.077 11.874 1.00 85.19 94 PHE A C 1
ATOM 764 O O . PHE A 1 94 ? -7.076 -8.710 12.789 1.00 85.19 94 PHE A O 1
ATOM 771 N N . ILE A 1 95 ? -6.795 -9.695 10.781 1.00 83.12 95 ILE A N 1
ATOM 772 C CA . ILE A 1 95 ? -8.203 -10.063 10.582 1.00 83.12 95 ILE A CA 1
ATOM 773 C C . ILE A 1 95 ? -8.631 -11.063 11.658 1.00 83.12 95 ILE A C 1
ATOM 775 O O . ILE A 1 95 ? -9.655 -10.842 12.301 1.00 83.12 95 ILE A O 1
ATOM 779 N N . VAL A 1 96 ? -7.836 -12.111 11.900 1.00 84.00 96 VAL A N 1
ATOM 780 C CA . VAL A 1 96 ? -8.116 -13.116 12.940 1.00 84.00 96 VAL A CA 1
ATOM 781 C C . VAL A 1 96 ? -8.211 -12.452 14.311 1.00 84.00 96 VAL A C 1
ATOM 783 O O . VAL A 1 96 ? -9.192 -12.663 15.019 1.00 84.00 96 VAL A O 1
ATOM 786 N N . LEU A 1 97 ? -7.260 -11.582 14.662 1.00 80.00 97 LEU A N 1
ATOM 787 C CA . LEU A 1 97 ? -7.292 -10.856 15.934 1.00 80.00 97 LEU A CA 1
ATOM 788 C C . LEU A 1 97 ? -8.569 -10.011 16.094 1.00 80.00 97 LEU A C 1
ATOM 790 O O . LEU A 1 97 ? -9.147 -9.977 17.177 1.00 80.00 97 LEU A O 1
ATOM 794 N N . GLN A 1 98 ? -9.046 -9.362 15.028 1.00 75.88 98 GLN A N 1
ATOM 795 C CA . GLN A 1 98 ? -10.286 -8.578 15.075 1.00 75.88 98 GLN A CA 1
ATOM 796 C C . GLN A 1 98 ? -11.579 -9.400 15.017 1.00 75.88 98 GLN A C 1
ATOM 798 O O . GLN A 1 98 ? -12.610 -8.917 15.499 1.00 75.88 98 GLN A O 1
ATOM 803 N N . ALA A 1 99 ? -11.544 -10.589 14.413 1.00 78.25 99 ALA A N 1
ATOM 804 C CA . ALA A 1 99 ? -12.696 -11.479 14.290 1.00 78.25 99 ALA A CA 1
ATOM 805 C C . ALA A 1 99 ? -13.080 -12.111 15.635 1.00 78.25 99 ALA A C 1
ATOM 807 O O . ALA A 1 99 ? -14.241 -12.451 15.850 1.00 78.25 99 ALA A O 1
ATOM 808 N N . ILE A 1 100 ? -12.122 -12.233 16.555 1.00 78.12 100 ILE A N 1
ATOM 809 C CA . ILE A 1 100 ? -12.349 -12.846 17.857 1.00 78.12 100 ILE A CA 1
ATOM 810 C C . ILE A 1 100 ? -13.229 -11.930 18.746 1.00 78.12 100 ILE A C 1
ATOM 812 O O . ILE A 1 100 ? -12.835 -10.801 19.065 1.00 78.12 100 ILE A O 1
ATOM 816 N N . PRO A 1 101 ? -14.405 -12.399 19.212 1.00 72.12 101 PRO A N 1
ATOM 817 C CA . PRO A 1 101 ? -15.369 -11.587 19.953 1.00 72.12 101 PRO A CA 1
ATOM 818 C C . PRO A 1 101 ? -15.039 -11.497 21.457 1.00 72.12 101 PRO A C 1
ATOM 820 O O . PRO A 1 101 ? -15.879 -11.794 22.303 1.00 72.12 101 PRO A O 1
ATOM 823 N N . PHE A 1 102 ? -13.821 -11.086 21.829 1.00 76.75 102 PHE A N 1
ATOM 824 C CA . PHE A 1 102 ? -13.452 -10.916 23.244 1.00 76.75 102 PHE A CA 1
ATOM 825 C C . PHE A 1 102 ? -13.661 -9.480 23.758 1.00 76.75 102 PHE A C 1
ATOM 827 O O . PHE A 1 102 ? -13.352 -8.516 23.051 1.00 76.75 102 PHE A O 1
ATOM 834 N N . PRO A 1 103 ? -14.072 -9.296 25.032 1.00 67.56 103 PRO A N 1
ATOM 835 C CA . PRO A 1 103 ? -14.268 -7.972 25.639 1.00 67.56 103 PRO A CA 1
ATOM 836 C C . PRO A 1 103 ? -12.961 -7.169 25.766 1.00 67.56 103 PRO A C 1
ATOM 838 O O . PRO A 1 103 ? -12.981 -5.939 25.840 1.00 67.56 103 PRO A O 1
ATOM 841 N N . PHE A 1 104 ? -11.804 -7.841 25.721 1.00 71.38 104 PHE A N 1
ATOM 842 C CA . PHE A 1 104 ? -10.485 -7.202 25.728 1.00 71.38 104 PHE A CA 1
ATOM 843 C C . PHE A 1 104 ? -10.200 -6.363 24.469 1.00 71.38 104 PHE A C 1
ATOM 845 O O . PHE A 1 104 ? -9.321 -5.501 24.521 1.00 71.38 104 PHE A O 1
ATOM 852 N N . ARG A 1 105 ? -10.972 -6.528 23.379 1.00 69.06 105 ARG A N 1
ATOM 853 C CA . ARG A 1 105 ? -10.796 -5.779 22.117 1.00 69.06 105 ARG A CA 1
ATOM 854 C C . ARG A 1 105 ? -10.924 -4.261 22.265 1.00 69.06 105 ARG A C 1
ATOM 856 O O . ARG A 1 105 ? -10.404 -3.500 21.450 1.00 69.06 105 ARG A O 1
ATOM 863 N N . TYR A 1 106 ? -11.641 -3.813 23.294 1.00 67.56 106 TYR A N 1
ATOM 864 C CA . TYR A 1 106 ? -11.883 -2.395 23.559 1.00 67.56 106 TYR A CA 1
ATOM 865 C C . TYR A 1 106 ? -10.835 -1.767 24.477 1.00 67.56 106 TYR A C 1
ATOM 867 O O . TYR A 1 106 ? -10.879 -0.559 24.710 1.00 67.56 106 TYR A O 1
ATOM 875 N N . ARG A 1 107 ? -9.892 -2.556 25.011 1.00 79.38 107 ARG A N 1
ATOM 876 C CA . ARG A 1 107 ? -8.797 -2.003 25.809 1.00 79.38 107 ARG A CA 1
ATOM 877 C C . ARG A 1 107 ? -7.882 -1.174 24.913 1.00 79.38 107 ARG A C 1
ATOM 879 O O . ARG A 1 107 ? -7.473 -1.611 23.838 1.00 79.38 107 ARG A O 1
ATOM 886 N N . THR A 1 108 ? -7.507 0.003 25.401 1.00 76.19 108 THR A N 1
ATOM 887 C CA . THR A 1 108 ? -6.613 0.944 24.709 1.00 76.19 108 THR A CA 1
ATOM 888 C C . THR A 1 108 ? -5.275 0.300 24.331 1.00 76.19 108 THR A C 1
ATOM 890 O O . THR A 1 108 ? -4.791 0.502 23.220 1.00 76.19 108 THR A O 1
ATOM 893 N N . GLY A 1 109 ? -4.717 -0.547 25.206 1.00 80.19 109 GLY A N 1
ATOM 894 C CA . GLY A 1 109 ? -3.497 -1.312 24.926 1.00 80.19 109 GLY A CA 1
ATOM 895 C C . GLY A 1 109 ? -3.643 -2.285 23.751 1.00 80.19 109 GLY A C 1
ATOM 896 O O . GLY A 1 109 ? -2.791 -2.309 22.867 1.00 80.19 109 GLY A O 1
ATOM 897 N N . TYR A 1 110 ? -4.756 -3.023 23.685 1.00 81.00 110 TYR A N 1
ATOM 898 C CA . TYR A 1 110 ? -5.021 -3.979 22.605 1.00 81.00 110 TYR A CA 1
ATOM 899 C C . TYR A 1 110 ? -5.220 -3.278 21.255 1.00 81.00 110 TYR A C 1
ATOM 901 O O . TYR A 1 110 ? -4.660 -3.702 20.245 1.00 81.00 110 TYR A O 1
ATOM 909 N N . GLN A 1 111 ? -5.950 -2.158 21.230 1.00 77.44 111 GLN A N 1
ATOM 910 C CA . GLN A 1 111 ? -6.116 -1.365 20.008 1.00 77.44 111 GLN A CA 1
ATOM 911 C C . GLN A 1 111 ? -4.797 -0.749 19.529 1.00 77.44 111 GLN A C 1
ATOM 913 O O . GLN A 1 111 ? -4.544 -0.710 18.324 1.00 77.44 111 GLN A O 1
ATOM 918 N N . LYS A 1 112 ? -3.935 -0.306 20.456 1.00 82.00 112 LYS A N 1
ATOM 919 C CA . LYS A 1 112 ? -2.600 0.206 20.124 1.00 82.00 112 LYS A CA 1
ATOM 920 C C . LYS A 1 112 ? -1.714 -0.897 19.544 1.00 82.00 112 LYS A C 1
ATOM 922 O O . LYS A 1 112 ? -1.061 -0.659 18.532 1.00 82.00 112 LYS A O 1
ATOM 927 N N . PHE A 1 113 ? -1.741 -2.096 20.127 1.00 86.12 113 PHE A N 1
ATOM 928 C CA . PHE A 1 113 ? -1.043 -3.263 19.588 1.00 86.12 113 PHE A CA 1
ATOM 929 C C . PHE A 1 113 ? -1.535 -3.615 18.178 1.00 86.12 113 PHE A C 1
ATOM 931 O O . PHE A 1 113 ? -0.729 -3.683 17.256 1.00 86.12 113 PHE A O 1
ATOM 938 N N . CYS A 1 114 ? -2.851 -3.735 17.976 1.00 82.44 114 CYS A N 1
ATOM 939 C CA . CYS A 1 114 ? -3.430 -4.035 16.663 1.00 82.44 114 CYS A CA 1
ATOM 940 C C . CYS A 1 114 ? -3.099 -2.958 15.620 1.00 82.44 114 CYS A C 1
ATOM 942 O O . CYS A 1 114 ? -2.808 -3.293 14.475 1.00 82.44 114 CYS A O 1
ATOM 944 N N . LYS A 1 115 ? -3.097 -1.673 16.010 1.00 82.69 115 LYS A N 1
ATOM 945 C CA . LYS A 1 115 ? -2.659 -0.563 15.148 1.00 82.69 115 LYS A CA 1
ATOM 946 C C . LYS A 1 115 ? -1.211 -0.755 14.698 1.00 82.69 115 LYS A C 1
ATOM 948 O O . LYS A 1 115 ? -0.943 -0.680 13.506 1.00 82.69 115 LYS A O 1
ATOM 953 N N . TRP A 1 116 ? -0.288 -0.990 15.629 1.00 82.94 116 TRP A N 1
ATOM 954 C CA . TRP A 1 116 ? 1.128 -1.153 15.287 1.00 82.94 116 TRP A CA 1
ATOM 955 C C . TRP A 1 116 ? 1.393 -2.427 14.491 1.00 82.94 116 TRP A C 1
ATOM 957 O O . TRP A 1 116 ? 2.152 -2.373 13.531 1.00 82.94 116 TRP A O 1
ATOM 967 N N . LEU A 1 117 ? 0.720 -3.532 14.818 1.00 86.12 117 LEU A N 1
ATOM 968 C CA . LEU A 1 117 ? 0.788 -4.769 14.043 1.00 86.12 117 LEU A CA 1
ATOM 969 C C . LEU A 1 117 ? 0.349 -4.524 12.596 1.00 86.12 117 LEU A C 1
ATOM 971 O O . LEU A 1 117 ? 1.070 -4.8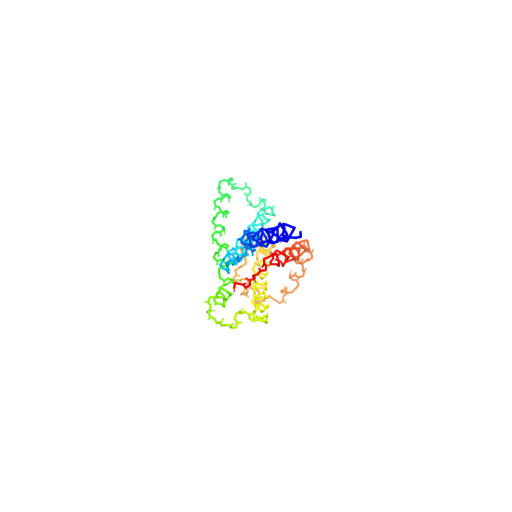88 11.672 1.00 86.12 117 LEU A O 1
ATOM 975 N N . PHE A 1 118 ? -0.783 -3.845 12.393 1.00 85.12 118 PHE A N 1
ATOM 976 C CA . PHE A 1 118 ? -1.268 -3.475 11.064 1.00 85.12 118 PHE A CA 1
ATOM 977 C C . PHE A 1 118 ? -0.295 -2.544 10.334 1.00 85.12 118 PHE A C 1
ATOM 979 O O . PHE A 1 118 ? -0.005 -2.758 9.162 1.00 85.12 118 PHE A O 1
ATOM 986 N N . ILE A 1 119 ? 0.244 -1.528 11.013 1.00 84.88 119 ILE A N 1
ATOM 987 C CA . ILE A 1 119 ? 1.180 -0.591 10.384 1.00 84.88 119 ILE A CA 1
ATOM 988 C C . ILE A 1 119 ? 2.457 -1.315 9.957 1.00 84.88 119 ILE A C 1
ATOM 990 O O . ILE A 1 119 ? 2.829 -1.232 8.795 1.00 84.88 119 ILE A O 1
ATOM 994 N N . ILE A 1 120 ? 3.095 -2.065 10.856 1.00 83.38 120 ILE A N 1
ATOM 995 C CA . ILE A 1 120 ? 4.374 -2.737 10.587 1.00 83.38 120 ILE A CA 1
ATOM 996 C C . ILE A 1 120 ? 4.231 -3.769 9.463 1.00 83.38 120 ILE A C 1
ATOM 998 O O . ILE A 1 120 ? 5.031 -3.772 8.530 1.00 83.38 120 ILE A O 1
ATOM 1002 N N . THR A 1 121 ? 3.200 -4.616 9.514 1.00 85.25 121 THR A N 1
ATOM 1003 C CA . THR A 1 121 ? 2.980 -5.660 8.495 1.00 85.25 121 THR A CA 1
ATOM 1004 C C . THR A 1 121 ? 2.727 -5.070 7.108 1.00 85.25 121 THR A C 1
ATOM 1006 O O . THR A 1 121 ? 3.339 -5.509 6.135 1.00 85.25 121 THR A O 1
ATOM 1009 N N . ASN A 1 122 ? 1.900 -4.025 7.002 1.00 87.00 122 ASN A N 1
ATOM 1010 C CA . ASN A 1 122 ? 1.665 -3.364 5.718 1.00 87.00 122 ASN A CA 1
ATOM 1011 C C . ASN A 1 122 ? 2.882 -2.570 5.235 1.00 87.00 122 ASN A C 1
ATOM 1013 O O . ASN A 1 122 ? 3.153 -2.588 4.037 1.00 87.00 122 ASN A O 1
ATOM 1017 N N . SER A 1 123 ? 3.649 -1.942 6.132 1.00 81.62 123 SER A N 1
ATOM 1018 C CA . SER A 1 123 ? 4.911 -1.281 5.779 1.00 81.62 123 SER A CA 1
ATOM 1019 C C . SER A 1 123 ? 5.914 -2.256 5.164 1.00 81.62 123 SER A C 1
ATOM 1021 O O . SER A 1 123 ? 6.567 -1.900 4.188 1.00 81.62 123 SER A O 1
ATOM 1023 N N . LEU A 1 124 ? 6.007 -3.490 5.676 1.00 81.75 124 LEU A N 1
ATOM 1024 C CA . LEU A 1 124 ? 6.846 -4.537 5.079 1.00 81.75 124 LEU A CA 1
ATOM 1025 C C . LEU A 1 124 ? 6.366 -4.931 3.677 1.00 81.75 124 LEU A C 1
ATOM 1027 O O . LEU A 1 124 ? 7.182 -5.113 2.777 1.00 81.75 124 LEU A O 1
ATOM 1031 N N . GLY A 1 125 ? 5.054 -5.021 3.461 1.00 83.31 125 GLY A N 1
ATOM 1032 C CA . GLY A 1 125 ? 4.509 -5.302 2.132 1.00 83.31 125 GLY A CA 1
ATOM 1033 C C . GLY A 1 125 ? 4.704 -4.152 1.134 1.00 83.31 125 GLY A C 1
ATOM 1034 O O . GLY A 1 125 ? 5.011 -4.392 -0.034 1.00 83.31 125 GLY A O 1
ATOM 1035 N N . ILE A 1 126 ? 4.600 -2.898 1.588 1.00 81.50 126 ILE A N 1
ATOM 1036 C CA . ILE A 1 126 ? 4.944 -1.719 0.776 1.00 81.50 126 ILE A CA 1
ATOM 1037 C C . ILE A 1 126 ? 6.441 -1.741 0.457 1.00 81.50 126 ILE A C 1
ATOM 1039 O O . ILE A 1 126 ? 6.811 -1.536 -0.693 1.00 81.50 126 ILE A O 1
ATOM 1043 N N . LEU A 1 127 ? 7.296 -2.056 1.436 1.00 79.31 127 LEU A N 1
ATOM 1044 C CA . LEU A 1 127 ? 8.738 -2.170 1.222 1.00 79.31 127 LEU A CA 1
ATOM 1045 C C . LEU A 1 127 ? 9.048 -3.213 0.147 1.00 79.31 127 LEU A C 1
ATOM 1047 O O . LEU A 1 127 ? 9.800 -2.911 -0.768 1.00 79.31 127 LEU A O 1
ATOM 1051 N N . ALA A 1 128 ? 8.415 -4.387 0.203 1.00 76.62 128 ALA A N 1
ATOM 1052 C CA . ALA A 1 128 ? 8.569 -5.417 -0.822 1.00 76.62 128 ALA A CA 1
ATOM 1053 C C . ALA A 1 128 ? 8.150 -4.920 -2.220 1.00 76.62 128 ALA A C 1
ATOM 1055 O O . ALA A 1 128 ? 8.854 -5.175 -3.194 1.00 76.62 128 ALA A O 1
ATOM 1056 N N . ASN A 1 129 ? 7.058 -4.149 -2.317 1.00 80.75 129 ASN A N 1
ATOM 1057 C CA . ASN A 1 129 ? 6.661 -3.516 -3.579 1.00 80.75 129 ASN A CA 1
ATOM 1058 C C . ASN A 1 129 ? 7.705 -2.509 -4.072 1.00 80.75 129 ASN A C 1
ATOM 1060 O O . ASN A 1 129 ? 7.968 -2.479 -5.266 1.00 80.75 129 ASN A O 1
ATOM 1064 N N . PHE A 1 130 ? 8.307 -1.708 -3.186 1.00 72.56 130 PHE A N 1
ATOM 1065 C CA . PHE A 1 130 ? 9.379 -0.764 -3.531 1.00 72.56 130 PHE A CA 1
ATOM 1066 C C . PHE A 1 130 ? 10.682 -1.474 -3.919 1.00 72.56 130 PHE A C 1
ATOM 1068 O O . PHE A 1 130 ? 11.354 -1.046 -4.855 1.00 72.56 130 PHE A O 1
ATOM 1075 N N . SER A 1 131 ? 11.031 -2.573 -3.248 1.00 66.75 131 SER A N 1
ATOM 1076 C CA . SER A 1 131 ? 12.208 -3.381 -3.578 1.00 66.75 131 SER A CA 1
ATOM 1077 C C . SER A 1 131 ? 12.138 -3.929 -5.002 1.00 66.75 131 SER A C 1
ATOM 1079 O O . SER A 1 131 ? 13.162 -3.944 -5.685 1.00 66.75 131 SER A O 1
ATOM 1081 N N . ASP A 1 132 ? 10.946 -4.290 -5.486 1.00 67.69 132 ASP A N 1
ATOM 1082 C CA . ASP A 1 132 ? 10.761 -4.735 -6.870 1.00 67.69 132 ASP A CA 1
ATOM 1083 C C . ASP A 1 132 ? 11.124 -3.637 -7.897 1.00 67.69 132 ASP A C 1
ATOM 1085 O O . ASP A 1 132 ? 11.591 -3.974 -8.981 1.00 67.69 132 ASP A O 1
ATOM 1089 N N . PHE A 1 133 ? 11.025 -2.336 -7.579 1.00 66.00 133 PHE A N 1
ATOM 1090 C CA . PHE A 1 133 ? 11.463 -1.263 -8.495 1.00 66.00 133 PHE A CA 1
ATOM 1091 C C . PHE A 1 133 ? 12.965 -1.304 -8.754 1.00 66.00 133 PHE A C 1
ATOM 1093 O O . PHE A 1 133 ? 13.394 -1.116 -9.892 1.00 66.00 133 PHE A O 1
ATOM 1100 N N . ALA A 1 134 ? 13.750 -1.535 -7.700 1.00 61.97 134 ALA A N 1
ATOM 1101 C CA . ALA A 1 134 ? 15.195 -1.646 -7.804 1.00 61.97 134 ALA A CA 1
ATOM 1102 C C . ALA A 1 134 ? 15.571 -2.997 -8.428 1.00 61.97 134 ALA A C 1
ATOM 1104 O O . ALA A 1 134 ? 16.264 -3.035 -9.439 1.00 61.97 134 ALA A O 1
ATOM 1105 N N . TYR A 1 135 ? 15.047 -4.111 -7.904 1.00 60.12 135 TYR A N 1
ATOM 1106 C CA . TYR A 1 135 ? 15.435 -5.463 -8.331 1.00 60.12 135 TYR A CA 1
ATOM 1107 C C . TYR A 1 135 ? 15.088 -5.788 -9.790 1.00 60.12 135 TYR A C 1
ATOM 1109 O O . TYR A 1 135 ? 15.871 -6.460 -10.473 1.00 60.12 135 TYR A O 1
ATOM 1117 N N . TYR A 1 136 ? 13.944 -5.315 -10.296 1.00 53.84 136 TYR A N 1
ATOM 1118 C CA . TYR A 1 136 ? 13.490 -5.660 -11.646 1.00 53.84 136 TYR A CA 1
ATOM 1119 C C . TYR A 1 136 ? 14.407 -5.094 -12.737 1.00 53.84 136 TYR A C 1
ATOM 1121 O O . TYR A 1 136 ? 14.606 -5.746 -13.763 1.00 53.84 136 TYR A O 1
ATOM 1129 N N . ARG A 1 137 ? 15.037 -3.939 -12.485 1.00 51.62 137 ARG A N 1
ATOM 1130 C CA . ARG A 1 137 ? 15.978 -3.299 -13.414 1.00 51.62 137 ARG A CA 1
ATOM 1131 C C . ARG A 1 137 ? 17.305 -4.053 -13.550 1.00 51.62 137 ARG A C 1
ATOM 1133 O O . ARG A 1 137 ? 17.907 -3.999 -14.617 1.00 51.62 137 ARG A O 1
ATOM 1140 N N . TYR A 1 138 ? 17.738 -4.779 -12.517 1.00 48.94 138 TYR A N 1
ATOM 1141 C CA . TYR A 1 138 ? 19.000 -5.535 -12.548 1.00 48.94 138 TYR A CA 1
ATOM 1142 C C . TYR A 1 138 ? 18.819 -7.016 -12.897 1.00 48.94 138 TYR A C 1
ATOM 1144 O O . TYR A 1 138 ? 19.731 -7.611 -13.461 1.00 48.94 138 TYR A O 1
ATOM 1152 N N . THR A 1 139 ? 17.668 -7.625 -12.580 1.00 48.22 139 THR A N 1
ATOM 1153 C CA . THR A 1 139 ? 17.513 -9.095 -12.676 1.00 48.22 139 THR A CA 1
ATOM 1154 C C . THR A 1 139 ? 16.374 -9.554 -13.596 1.00 48.22 139 THR A C 1
ATOM 1156 O O . THR A 1 139 ? 16.285 -10.748 -13.881 1.00 48.22 139 THR A O 1
ATOM 1159 N N . LEU A 1 140 ? 15.485 -8.659 -14.065 1.00 50.75 140 LEU A N 1
ATOM 1160 C CA . LEU A 1 140 ? 14.284 -9.009 -14.858 1.00 50.75 140 LEU A CA 1
ATOM 1161 C C . LEU A 1 140 ? 13.386 -10.086 -14.199 1.00 50.75 140 LEU A C 1
ATOM 1163 O O . LEU A 1 140 ? 12.591 -10.750 -14.864 1.00 50.75 140 LEU A O 1
ATOM 1167 N N . LYS A 1 141 ? 13.505 -10.283 -12.879 1.00 45.31 141 LYS A N 1
ATOM 1168 C CA . LYS A 1 141 ? 12.744 -11.260 -12.085 1.00 45.31 141 LYS A CA 1
ATOM 1169 C C . LYS A 1 141 ? 12.213 -10.593 -10.821 1.00 45.31 141 LYS A C 1
ATOM 1171 O O . LYS A 1 141 ? 12.905 -9.776 -10.221 1.00 45.31 141 LYS A O 1
ATOM 1176 N N . ARG A 1 142 ? 10.995 -10.960 -10.404 1.00 47.91 142 ARG A N 1
ATOM 1177 C CA . ARG A 1 142 ? 10.435 -10.529 -9.111 1.00 47.91 142 ARG A CA 1
ATOM 1178 C C . ARG A 1 142 ? 11.186 -11.167 -7.946 1.00 47.91 142 ARG A C 1
ATOM 1180 O O . ARG A 1 142 ? 11.643 -12.311 -8.059 1.00 47.91 142 ARG A O 1
ATOM 1187 N N . THR A 1 143 ? 11.249 -10.455 -6.820 1.00 47.41 143 THR A N 1
ATOM 1188 C CA . THR A 1 143 ? 11.896 -10.914 -5.584 1.00 47.41 143 THR A CA 1
ATOM 1189 C C . THR A 1 143 ? 11.205 -12.185 -5.070 1.00 47.41 143 THR A C 1
ATOM 1191 O O . THR A 1 143 ? 10.164 -12.140 -4.423 1.00 47.41 143 THR A O 1
ATOM 1194 N N . THR A 1 144 ? 11.756 -13.350 -5.415 1.00 43.00 144 THR A N 1
ATOM 1195 C CA . THR A 1 144 ? 11.232 -14.671 -5.027 1.00 43.00 144 THR A CA 1
ATOM 1196 C C . THR A 1 144 ? 12.109 -15.248 -3.911 1.00 43.00 144 THR A C 1
ATOM 1198 O O . THR A 1 144 ? 13.255 -14.835 -3.754 1.00 43.00 144 THR A O 1
ATOM 1201 N N . ALA A 1 145 ? 11.634 -16.241 -3.151 1.00 43.59 145 ALA A N 1
ATOM 1202 C CA . ALA A 1 145 ? 12.431 -16.935 -2.124 1.00 43.59 145 ALA A CA 1
ATOM 1203 C C . ALA A 1 145 ? 13.774 -17.512 -2.644 1.00 43.59 145 ALA A C 1
ATOM 1205 O O . ALA A 1 145 ? 14.678 -17.776 -1.854 1.00 43.59 145 ALA A O 1
ATOM 1206 N N . SER A 1 146 ? 13.945 -17.633 -3.968 1.00 42.09 146 SER A N 1
ATOM 1207 C CA . SER A 1 146 ? 15.214 -17.972 -4.625 1.00 42.09 146 SER A CA 1
ATOM 1208 C C . SER A 1 146 ? 16.319 -16.925 -4.435 1.00 42.09 146 SER A C 1
ATOM 1210 O O . SER A 1 146 ? 17.497 -17.255 -4.543 1.00 42.09 146 SER A O 1
ATOM 1212 N N . VAL A 1 147 ? 15.962 -15.672 -4.136 1.00 49.75 147 VAL A N 1
ATOM 1213 C CA . VAL A 1 147 ? 16.899 -14.613 -3.741 1.00 49.75 147 VAL A CA 1
ATOM 1214 C C . VAL A 1 147 ? 17.501 -14.986 -2.383 1.00 49.75 147 VAL A C 1
ATOM 1216 O O . VAL A 1 147 ? 18.709 -15.072 -2.253 1.00 49.75 147 VAL A O 1
ATOM 1219 N N . PHE A 1 148 ? 16.710 -15.380 -1.384 1.00 49.50 148 PHE A N 1
ATOM 1220 C CA . PHE A 1 148 ? 17.267 -15.803 -0.090 1.00 49.50 148 PHE A CA 1
ATOM 1221 C C . PHE A 1 148 ? 18.192 -17.029 -0.186 1.00 49.50 148 PHE A C 1
ATOM 1223 O O . PHE A 1 148 ? 19.172 -17.089 0.556 1.00 49.50 148 PHE A O 1
ATOM 1230 N N . SER A 1 149 ? 17.958 -17.959 -1.121 1.00 48.19 149 SER A N 1
ATOM 1231 C CA . SER A 1 149 ? 18.867 -19.095 -1.351 1.00 48.19 149 SER A CA 1
ATOM 1232 C C . SER A 1 149 ? 20.117 -18.721 -2.158 1.00 48.19 149 SER A C 1
ATOM 1234 O O . SER A 1 149 ? 21.199 -19.188 -1.819 1.00 48.19 149 SER A O 1
ATOM 1236 N N . GLN A 1 150 ? 20.013 -17.857 -3.178 1.00 44.84 150 GLN A N 1
ATOM 1237 C CA . GLN A 1 150 ? 21.182 -17.368 -3.934 1.00 44.84 150 GLN A CA 1
ATOM 1238 C C . GLN A 1 150 ? 22.061 -16.446 -3.086 1.00 44.84 150 GLN A C 1
ATOM 1240 O O . GLN A 1 150 ? 23.282 -16.555 -3.095 1.00 44.84 150 GLN A O 1
ATOM 1245 N N . PHE A 1 151 ? 21.435 -15.601 -2.273 1.00 49.53 151 PHE A N 1
ATOM 1246 C CA . PHE A 1 151 ? 22.125 -14.693 -1.378 1.00 49.53 151 PHE A CA 1
ATOM 1247 C C . PHE A 1 151 ? 22.655 -15.394 -0.126 1.00 49.53 151 PHE A C 1
ATOM 1249 O O . PHE A 1 151 ? 23.496 -14.823 0.550 1.00 49.53 151 PHE A O 1
ATOM 1256 N N . SER A 1 152 ? 22.204 -16.599 0.242 1.00 50.91 152 SER A N 1
ATOM 1257 C CA . SER A 1 152 ? 22.775 -17.347 1.383 1.00 50.91 152 SER A CA 1
ATOM 1258 C C . SER A 1 152 ? 24.260 -17.688 1.209 1.00 50.91 152 SER A C 1
ATOM 1260 O O . SER A 1 152 ? 24.952 -17.799 2.216 1.00 50.91 152 SER A O 1
ATOM 1262 N N . ASN A 1 153 ? 24.757 -17.742 -0.032 1.00 52.03 153 ASN A N 1
ATOM 1263 C CA . ASN A 1 153 ? 26.175 -17.952 -0.351 1.00 52.03 153 ASN A CA 1
ATOM 1264 C C . ASN A 1 153 ? 26.963 -16.660 -0.659 1.00 52.03 153 ASN A C 1
ATOM 1266 O O . ASN A 1 153 ? 28.175 -16.721 -0.840 1.00 52.03 153 ASN A O 1
ATOM 1270 N N . GLU A 1 154 ? 26.314 -15.495 -0.710 1.00 49.00 154 GLU A N 1
ATOM 1271 C CA . GLU A 1 154 ? 26.942 -14.198 -1.003 1.00 49.00 154 GLU A CA 1
ATOM 1272 C C . GLU A 1 154 ? 27.317 -13.478 0.304 1.00 49.00 154 GLU A C 1
ATOM 1274 O O . GLU A 1 154 ? 26.445 -13.090 1.088 1.00 49.00 154 GLU A O 1
ATOM 1279 N N . GLN A 1 155 ? 28.618 -13.277 0.553 1.00 51.50 155 GLN A N 1
ATOM 1280 C CA . GLN A 1 155 ? 29.121 -12.582 1.751 1.00 51.50 155 GLN A CA 1
ATOM 1281 C C . GLN A 1 155 ? 28.852 -11.062 1.737 1.00 51.50 155 GLN A C 1
ATOM 1283 O O . GLN A 1 155 ? 28.908 -10.425 2.786 1.00 51.50 155 GLN A O 1
ATOM 1288 N N . ASN A 1 156 ? 28.501 -10.472 0.587 1.00 55.00 156 ASN A N 1
ATOM 1289 C CA . ASN A 1 156 ? 28.409 -9.017 0.400 1.00 55.00 156 ASN A CA 1
ATOM 1290 C C . ASN A 1 156 ? 26.973 -8.467 0.304 1.00 55.00 156 ASN A C 1
ATOM 1292 O O . ASN A 1 156 ? 26.747 -7.418 -0.299 1.00 55.00 156 ASN A O 1
ATOM 1296 N N . LYS A 1 157 ? 25.987 -9.112 0.945 1.00 57.50 157 LYS A N 1
ATOM 1297 C CA . LYS A 1 157 ? 24.577 -8.655 0.914 1.00 57.50 157 LYS A CA 1
ATOM 1298 C C . LYS A 1 157 ? 24.407 -7.209 1.385 1.00 57.50 157 LYS A C 1
ATOM 1300 O O . LYS A 1 157 ? 23.613 -6.460 0.825 1.00 57.50 157 LYS A O 1
ATOM 1305 N N . LEU A 1 158 ? 25.156 -6.820 2.419 1.00 55.72 158 LEU A N 1
ATOM 1306 C CA . LEU A 1 158 ? 25.111 -5.467 2.971 1.00 55.72 158 LEU A CA 1
ATOM 1307 C C . LEU A 1 158 ? 25.734 -4.445 2.024 1.00 55.72 158 LEU A C 1
ATOM 1309 O O . LEU A 1 158 ? 25.161 -3.378 1.859 1.00 55.72 158 LEU A O 1
ATOM 1313 N N . LYS A 1 159 ? 26.842 -4.782 1.357 1.00 56.50 159 LYS A N 1
ATOM 1314 C CA . LYS A 1 159 ? 27.494 -3.883 0.400 1.00 56.50 159 LYS A CA 1
ATOM 1315 C C . LYS A 1 159 ? 26.607 -3.638 -0.820 1.00 56.50 159 LYS A C 1
ATOM 1317 O O . LYS A 1 159 ? 26.370 -2.493 -1.161 1.00 56.50 159 LYS A O 1
ATOM 1322 N N . LEU A 1 160 ? 25.992 -4.692 -1.361 1.00 59.44 160 LEU A N 1
ATOM 1323 C CA . LEU A 1 160 ? 25.034 -4.566 -2.460 1.00 59.44 160 LEU A CA 1
ATOM 1324 C C . LEU A 1 160 ? 23.797 -3.746 -2.050 1.00 59.44 160 LEU A C 1
ATOM 1326 O O . LEU A 1 160 ? 23.326 -2.910 -2.810 1.00 59.44 160 LEU A O 1
ATOM 1330 N N . THR A 1 161 ? 23.284 -3.943 -0.828 1.00 60.38 161 THR A N 1
ATOM 1331 C CA . THR A 1 161 ? 22.155 -3.147 -0.308 1.00 60.38 161 THR A CA 1
ATOM 1332 C C . THR A 1 161 ? 22.534 -1.675 -0.124 1.00 60.38 161 THR A C 1
ATOM 1334 O O . THR A 1 161 ? 21.694 -0.817 -0.369 1.00 60.38 161 THR A O 1
ATOM 1337 N N . ILE A 1 162 ? 23.770 -1.379 0.292 1.00 59.69 162 ILE A N 1
ATOM 1338 C CA . ILE A 1 162 ? 24.291 -0.011 0.440 1.00 59.69 162 ILE A CA 1
ATOM 1339 C C . ILE A 1 162 ? 24.490 0.646 -0.930 1.00 59.69 162 ILE A C 1
ATOM 1341 O O . ILE A 1 162 ? 23.997 1.753 -1.116 1.00 59.69 162 ILE A O 1
ATOM 1345 N N . ASP A 1 163 ? 25.090 -0.056 -1.895 1.00 62.00 163 ASP A N 1
ATOM 1346 C CA . ASP A 1 163 ? 25.260 0.430 -3.271 1.00 62.00 163 ASP A CA 1
ATOM 1347 C C . ASP A 1 163 ? 23.884 0.716 -3.918 1.00 62.00 163 ASP A C 1
ATOM 1349 O O . ASP A 1 163 ? 23.681 1.752 -4.548 1.00 62.00 163 ASP A O 1
ATOM 1353 N N . PHE A 1 164 ? 22.875 -0.134 -3.670 1.00 64.69 164 PHE A N 1
ATOM 1354 C CA . PHE A 1 164 ? 21.488 0.141 -4.074 1.00 64.69 164 PHE A CA 1
ATOM 1355 C C . PHE A 1 164 ? 20.874 1.348 -3.354 1.00 64.69 164 PHE A C 1
ATOM 1357 O O . PHE A 1 164 ? 20.063 2.064 -3.939 1.00 64.69 164 PHE A O 1
ATOM 1364 N N . LEU A 1 165 ? 21.198 1.567 -2.080 1.00 64.38 165 LEU A N 1
ATOM 1365 C CA . LEU A 1 165 ? 20.674 2.700 -1.317 1.00 64.38 165 LEU A CA 1
ATOM 1366 C C . LEU A 1 165 ? 21.269 4.027 -1.801 1.00 64.38 165 LEU A C 1
ATO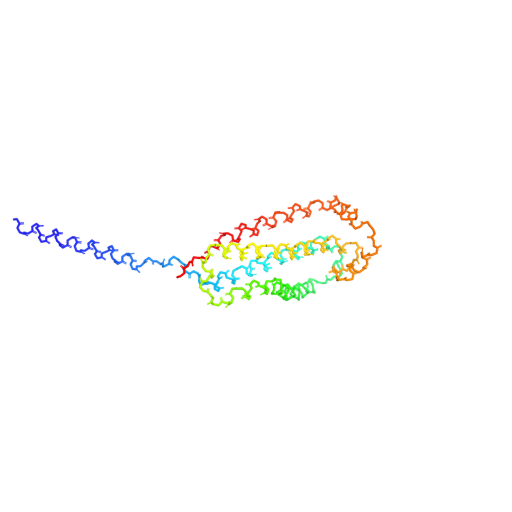M 1368 O O . LEU A 1 165 ? 20.582 5.047 -1.755 1.00 64.38 165 LEU A O 1
ATOM 1372 N N . GLU A 1 166 ? 22.513 3.998 -2.275 1.00 61.75 166 GLU A N 1
ATOM 1373 C CA . GLU A 1 166 ? 23.211 5.138 -2.865 1.00 61.75 166 GLU A CA 1
ATOM 1374 C C . GLU A 1 166 ? 22.643 5.476 -4.254 1.00 61.75 166 GLU A C 1
ATOM 1376 O O . GLU A 1 166 ? 22.230 6.615 -4.484 1.00 61.75 166 GLU A O 1
ATOM 1381 N N . ASP A 1 167 ? 22.470 4.476 -5.127 1.00 64.25 167 ASP A N 1
ATOM 1382 C CA . ASP A 1 167 ? 21.880 4.663 -6.464 1.00 64.25 167 ASP A CA 1
ATOM 1383 C C . ASP A 1 167 ? 20.385 5.047 -6.421 1.00 64.25 167 ASP A C 1
ATOM 1385 O O . ASP A 1 167 ? 19.899 5.793 -7.277 1.00 64.25 167 ASP A O 1
ATOM 1389 N N . TYR A 1 168 ? 19.632 4.569 -5.420 1.00 68.19 168 TYR A N 1
ATOM 1390 C CA . TYR A 1 168 ? 18.175 4.754 -5.319 1.00 68.19 168 TYR A CA 1
ATOM 1391 C C . TYR A 1 168 ? 17.723 5.520 -4.070 1.00 68.19 168 TYR A C 1
ATOM 1393 O O . TYR A 1 168 ? 16.591 5.346 -3.605 1.00 68.19 168 TYR A O 1
ATOM 1401 N N . TRP A 1 169 ? 18.551 6.424 -3.547 1.00 70.69 169 TRP A N 1
ATOM 1402 C CA . TRP A 1 169 ? 18.223 7.250 -2.375 1.00 70.69 169 TRP A CA 1
ATOM 1403 C C . TRP A 1 169 ? 16.850 7.951 -2.485 1.00 70.69 169 TRP A C 1
ATOM 1405 O O . TRP A 1 169 ? 16.110 8.061 -1.505 1.00 70.69 169 TRP A O 1
ATOM 1415 N N . PHE A 1 170 ? 16.443 8.349 -3.698 1.00 73.12 170 PHE A N 1
ATOM 1416 C CA . PHE A 1 170 ? 15.131 8.946 -3.963 1.00 73.12 170 PHE A CA 1
ATOM 1417 C C . PHE A 1 170 ? 13.955 7.986 -3.691 1.00 73.12 170 PHE A C 1
ATOM 1419 O O . PHE A 1 170 ? 12.928 8.414 -3.158 1.00 73.12 170 PHE A O 1
ATOM 1426 N N . LEU A 1 171 ? 14.094 6.683 -3.976 1.00 71.38 171 LEU A N 1
ATOM 1427 C CA . LEU A 1 171 ? 13.067 5.684 -3.641 1.00 71.38 171 LEU A CA 1
ATOM 1428 C C . LEU A 1 171 ? 12.896 5.544 -2.126 1.00 71.38 171 LEU A C 1
ATOM 1430 O O . LEU A 1 171 ? 11.772 5.356 -1.662 1.00 71.38 171 LEU A O 1
ATOM 1434 N N . VAL A 1 172 ? 13.974 5.689 -1.349 1.00 73.38 172 VAL A N 1
ATOM 1435 C CA . VAL A 1 172 ? 13.916 5.668 0.122 1.00 73.38 172 VAL A CA 1
ATOM 1436 C C . VAL A 1 172 ? 13.120 6.864 0.646 1.00 73.38 172 VAL A C 1
ATOM 1438 O O . VAL A 1 172 ? 12.274 6.704 1.527 1.00 73.38 172 VAL A O 1
ATOM 1441 N N . ILE A 1 173 ? 13.320 8.054 0.071 1.00 79.69 173 ILE A N 1
ATOM 1442 C CA . ILE A 1 173 ? 12.546 9.254 0.429 1.00 79.69 173 ILE A CA 1
ATOM 1443 C C . ILE A 1 173 ? 11.064 9.063 0.102 1.00 79.69 173 ILE A C 1
ATOM 1445 O O . ILE A 1 173 ? 10.210 9.342 0.948 1.00 79.69 173 ILE A O 1
ATOM 1449 N N . ILE A 1 174 ? 10.747 8.548 -1.091 1.00 79.88 174 ILE A N 1
ATOM 1450 C CA . ILE A 1 174 ? 9.359 8.250 -1.464 1.00 79.88 174 ILE A CA 1
ATOM 1451 C C . ILE A 1 174 ? 8.765 7.221 -0.502 1.00 79.88 174 ILE A C 1
ATOM 1453 O O . ILE A 1 174 ? 7.637 7.411 -0.052 1.00 79.88 174 ILE A O 1
ATOM 1457 N N . PHE A 1 175 ? 9.506 6.170 -0.146 1.00 79.31 175 PHE A N 1
ATOM 1458 C CA . PHE A 1 175 ? 9.053 5.153 0.799 1.00 79.31 175 PHE A CA 1
ATOM 1459 C C . PHE A 1 175 ? 8.723 5.760 2.170 1.00 79.31 175 PHE A C 1
ATOM 1461 O O . PHE A 1 175 ? 7.639 5.520 2.704 1.00 79.31 175 PHE A O 1
ATOM 1468 N N . ILE A 1 176 ? 9.598 6.614 2.713 1.00 82.12 176 ILE A N 1
ATOM 1469 C CA . ILE A 1 176 ? 9.353 7.315 3.984 1.00 82.12 176 ILE A CA 1
ATOM 1470 C C . ILE A 1 176 ? 8.106 8.205 3.885 1.00 82.12 176 ILE A C 1
ATOM 1472 O O . ILE A 1 176 ? 7.256 8.168 4.780 1.00 82.12 176 ILE A O 1
ATOM 1476 N N . ALA A 1 177 ? 7.951 8.960 2.793 1.00 84.38 177 ALA A N 1
ATOM 1477 C CA . ALA A 1 177 ? 6.761 9.776 2.553 1.00 84.38 177 ALA A CA 1
ATOM 1478 C C . ALA A 1 177 ? 5.484 8.918 2.463 1.00 84.38 177 ALA A C 1
ATOM 1480 O O . ALA A 1 177 ? 4.442 9.295 3.005 1.00 84.38 177 ALA A O 1
ATOM 1481 N N . PHE A 1 178 ? 5.578 7.736 1.849 1.00 81.94 178 PHE A N 1
ATOM 1482 C CA . PHE A 1 178 ? 4.497 6.757 1.748 1.00 81.94 178 PHE A CA 1
ATOM 1483 C C . PHE A 1 178 ? 4.076 6.218 3.116 1.00 81.94 178 PHE A C 1
ATOM 1485 O O . PHE A 1 178 ? 2.885 6.212 3.433 1.00 81.94 178 PHE A O 1
ATOM 1492 N N . ILE A 1 179 ? 5.037 5.818 3.955 1.00 83.56 179 ILE A N 1
ATOM 1493 C CA . ILE A 1 179 ? 4.763 5.366 5.325 1.00 83.56 179 ILE A CA 1
ATOM 1494 C C . ILE A 1 179 ? 4.154 6.497 6.155 1.00 83.56 179 ILE A C 1
ATOM 1496 O O . ILE A 1 179 ? 3.179 6.279 6.877 1.00 83.56 179 ILE A O 1
ATOM 1500 N N . TRP A 1 180 ? 4.672 7.718 6.028 1.00 85.12 180 TRP A N 1
ATOM 1501 C CA . TRP A 1 180 ? 4.123 8.874 6.732 1.00 85.12 180 TRP A CA 1
ATOM 1502 C C . TRP A 1 180 ? 2.674 9.165 6.320 1.00 85.12 180 TRP A C 1
ATOM 1504 O O . TRP A 1 180 ? 1.806 9.331 7.184 1.00 85.12 180 TRP A O 1
ATOM 1514 N N . ALA A 1 181 ? 2.383 9.158 5.015 1.00 83.44 181 ALA A N 1
ATOM 1515 C CA . ALA A 1 181 ? 1.027 9.305 4.499 1.00 83.44 181 ALA A CA 1
ATOM 1516 C C . ALA A 1 181 ? 0.120 8.176 5.006 1.00 83.44 181 ALA A C 1
ATOM 1518 O O . ALA A 1 181 ? -0.974 8.442 5.499 1.00 83.44 181 ALA A O 1
ATOM 1519 N N . PHE A 1 182 ? 0.589 6.928 4.973 1.00 82.06 182 PHE A N 1
ATOM 1520 C CA . PHE A 1 182 ? -0.158 5.773 5.460 1.00 82.06 182 PHE A CA 1
ATOM 1521 C C . PHE A 1 182 ? -0.526 5.894 6.947 1.00 82.06 182 PHE A C 1
ATOM 1523 O O . PHE A 1 182 ? -1.688 5.694 7.308 1.00 82.06 182 PHE A O 1
ATOM 1530 N N . ILE A 1 183 ? 0.418 6.303 7.801 1.00 82.50 183 ILE A N 1
ATOM 1531 C CA . ILE A 1 183 ? 0.163 6.549 9.230 1.00 82.50 183 ILE A CA 1
ATOM 1532 C C . ILE A 1 183 ? -0.870 7.668 9.404 1.00 82.50 183 ILE A C 1
ATOM 1534 O O . ILE A 1 183 ? -1.829 7.513 10.164 1.00 82.50 183 ILE A O 1
ATOM 1538 N N . LYS A 1 184 ? -0.710 8.776 8.672 1.00 82.88 184 LYS A N 1
ATOM 1539 C CA . LYS A 1 184 ? -1.626 9.917 8.750 1.00 82.88 184 LYS A CA 1
ATOM 1540 C C . LYS A 1 184 ? -3.038 9.525 8.325 1.00 82.88 184 LYS A C 1
ATOM 1542 O O . LYS A 1 184 ? -3.983 9.831 9.045 1.00 82.88 184 LYS A O 1
ATOM 1547 N N . LEU A 1 185 ? -3.191 8.816 7.204 1.00 78.94 185 LEU A N 1
ATOM 1548 C CA . LEU A 1 185 ? -4.496 8.371 6.721 1.00 78.94 185 LEU A CA 1
ATOM 1549 C C . LEU A 1 185 ? -5.126 7.303 7.632 1.00 78.94 185 LEU A C 1
ATOM 1551 O O . LEU A 1 185 ? -6.352 7.271 7.763 1.00 78.94 185 LEU A O 1
ATOM 1555 N N . TYR A 1 186 ? -4.322 6.464 8.294 1.00 77.12 186 TYR A N 1
ATOM 1556 C CA . TYR A 1 186 ? -4.818 5.524 9.301 1.00 77.12 186 TYR A CA 1
ATOM 1557 C C . TYR A 1 186 ? -5.461 6.258 10.489 1.00 77.12 186 TYR A C 1
ATOM 1559 O O . TYR A 1 186 ? -6.514 5.843 10.978 1.00 77.12 186 TYR A O 1
ATOM 1567 N N . ASP A 1 187 ? -4.863 7.369 10.926 1.00 73.56 187 ASP A N 1
ATOM 1568 C CA . ASP A 1 187 ? -5.335 8.149 12.077 1.00 73.56 187 ASP A CA 1
ATOM 1569 C C . ASP A 1 187 ? -6.565 9.027 11.796 1.00 73.56 187 ASP A C 1
ATOM 1571 O O . ASP A 1 187 ? -7.221 9.477 12.741 1.00 73.56 187 ASP A O 1
ATOM 1575 N N . ILE A 1 188 ? -6.937 9.206 10.522 1.00 72.44 188 ILE A N 1
ATOM 1576 C CA . ILE A 1 188 ? -8.163 9.917 10.121 1.00 72.44 188 ILE A CA 1
ATOM 1577 C C . ILE A 1 188 ? -9.419 9.143 10.553 1.00 72.44 188 ILE A C 1
ATOM 1579 O O . ILE A 1 188 ? -10.406 9.758 10.959 1.00 72.44 188 ILE A O 1
ATOM 1583 N N . ILE A 1 189 ? -9.401 7.803 10.518 1.00 64.56 189 ILE A N 1
ATOM 1584 C CA . ILE A 1 189 ? -10.548 6.988 10.949 1.00 64.56 189 ILE A CA 1
ATOM 1585 C C . ILE A 1 189 ? -10.303 6.418 12.342 1.00 64.56 189 ILE A C 1
ATOM 1587 O O . ILE A 1 189 ? -9.762 5.322 12.529 1.00 64.56 189 ILE A O 1
ATOM 1591 N N . LYS A 1 190 ? -10.783 7.165 13.338 1.00 60.22 190 LYS A N 1
ATOM 1592 C CA . LYS A 1 190 ? -10.907 6.682 14.712 1.00 60.22 190 LYS A CA 1
ATOM 1593 C C . LYS A 1 190 ? -12.121 5.763 14.802 1.00 60.22 190 LYS A C 1
ATOM 1595 O O . LYS A 1 190 ? -13.245 6.176 14.542 1.00 60.22 190 LYS A O 1
ATOM 1600 N N . VAL A 1 191 ? -11.877 4.506 15.163 1.00 56.38 191 VAL A N 1
ATOM 1601 C CA . VAL A 1 191 ? -12.939 3.554 15.505 1.00 56.38 191 VAL A CA 1
ATOM 1602 C C . VAL A 1 191 ? -13.510 4.008 16.841 1.00 56.38 191 VAL A C 1
ATOM 1604 O O . VAL A 1 191 ? -12.890 3.802 17.884 1.00 56.38 191 VAL A O 1
ATOM 1607 N N . GLN A 1 192 ? -14.640 4.708 16.800 1.00 46.62 192 GLN A N 1
ATOM 1608 C CA . GLN A 1 192 ? -15.348 5.128 18.000 1.00 46.62 192 GLN A CA 1
ATOM 1609 C C . GLN A 1 192 ? -16.292 4.001 18.426 1.00 46.62 192 GLN A C 1
ATOM 1611 O O . GLN A 1 192 ? -16.894 3.335 17.587 1.00 46.62 192 GLN A O 1
ATOM 1616 N N . LYS A 1 193 ? -16.317 3.724 19.730 1.00 43.84 193 LYS A N 1
ATOM 1617 C CA . LYS A 1 193 ? -17.136 2.668 20.330 1.00 43.84 193 LYS A CA 1
ATOM 1618 C C . LYS A 1 193 ? -18.615 2.974 20.043 1.00 43.84 193 LYS A C 1
ATOM 1620 O O . LYS A 1 193 ? -19.027 4.094 20.333 1.00 43.84 193 LYS A O 1
ATOM 1625 N N . ALA A 1 194 ? -19.333 2.007 19.470 1.00 41.66 194 ALA A N 1
ATOM 1626 C CA . ALA A 1 194 ? -20.782 1.905 19.628 1.00 41.66 194 ALA A CA 1
ATOM 1627 C C . ALA A 1 194 ? -21.086 1.420 21.054 1.00 41.66 194 ALA A C 1
ATOM 1629 O O . ALA A 1 194 ? -20.238 0.654 21.590 1.00 41.66 194 ALA A O 1
#

Radius of gyration: 26.77 Å; chains: 1; bounding box: 82×58×64 Å

Sequence (194 aa):
MQTQFYISSIFTYNSVNCQLLLKMTQPNKSEKSIYLALAYRFTLLLVLYAVCRLGFYLANLSLFNHLNFSEILYIFAGGIKFDIVALLYINSLFIVLQAIPFPFRYRTGYQKFCKWLFIITNSLGILANFSDFAYYRYTLKRTTASVFSQFSNEQNKLKLTIDFLEDYWFLVIIFIAFIWAFIKLYDIIKVQKA

Secondary structure (DSSP, 8-state):
-HHHHHHHHHHHHHHHHHHHHHHHTS-------HHHHHHHHHHHHHHHHHHHHHHHHHHTHHHHTTS-HHHHHHHHHHHHHHHHHHHHHHTHHHHHHHHS--GGGGSHHHHHHHHHHHHHHHHHHHHHHHHHHHHHHHHSS---HHHHHHHTT-TTHHHHHHHHHHHTHHHHHHHHHHHHHHHHHHHHS-----